Protein AF-A0A1W9V6K8-F1 (afdb_monomer)

Radius of gyration: 20.55 Å; Cα contacts (8 Å, |Δi|>4): 196; chains: 1; bounding box: 42×33×69 Å

pLDDT: mean 86.0, std 12.76, range [44.5, 96.12]

Sequence (181 aa):
MQTEIILQDLPFLIQQETEKLSAELGKTLNFREFEDAVMKLMYQIEAKIIETELENLLTSPNFLKRLKVLGGKLGMRFQEYRPLHIRLRNGLKIAISSPYFLKSKAKRGRKKKGPNRRGKHLGLALLGILGKVSPAFLSKTVQLSLLCPSFAVAKSVLSEQGIEIDVKTLRRLCKVAGVEG

Structure (mmCIF, N/CA/C/O backbone):
data_AF-A0A1W9V6K8-F1
#
_entry.id   AF-A0A1W9V6K8-F1
#
loop_
_atom_site.group_PDB
_atom_site.id
_atom_site.type_symbol
_atom_site.label_atom_id
_atom_site.label_alt_id
_atom_site.label_comp_id
_atom_site.label_asym_id
_atom_site.label_entity_id
_atom_site.label_seq_id
_atom_site.pdbx_PDB_ins_code
_atom_site.Cartn_x
_atom_site.Cartn_y
_atom_site.Cartn_z
_atom_site.occupan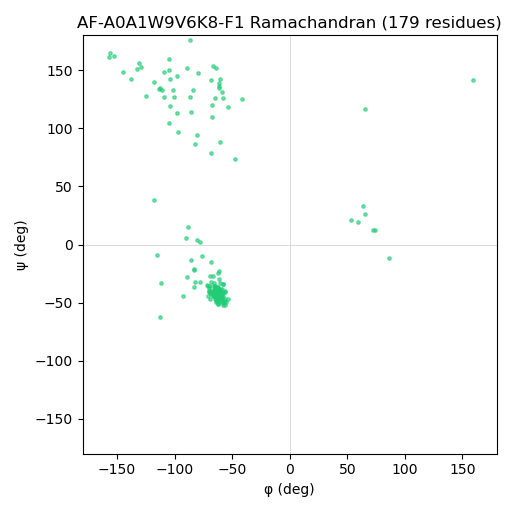cy
_atom_site.B_iso_or_equiv
_atom_site.auth_seq_id
_atom_site.auth_comp_id
_atom_site.auth_asym_id
_atom_site.auth_atom_id
_atom_site.pdbx_PDB_model_num
ATOM 1 N N . MET A 1 1 ? 20.191 10.764 5.181 1.00 48.91 1 MET A N 1
ATOM 2 C CA . MET A 1 1 ? 19.851 12.199 5.074 1.00 48.91 1 MET A CA 1
ATOM 3 C C . MET A 1 1 ? 18.349 12.480 5.156 1.00 48.91 1 MET A C 1
ATOM 5 O O . MET A 1 1 ? 17.960 12.982 6.192 1.00 48.91 1 MET A O 1
ATOM 9 N N . GLN A 1 2 ? 17.472 12.149 4.191 1.00 54.22 2 GLN A N 1
ATOM 10 C CA . GLN A 1 2 ? 16.019 12.415 4.373 1.00 54.22 2 GLN A CA 1
ATOM 11 C C . GLN A 1 2 ? 15.336 11.485 5.389 1.00 54.22 2 GLN A C 1
ATOM 13 O O . GLN A 1 2 ? 14.473 11.936 6.139 1.00 54.22 2 GLN A O 1
ATOM 18 N N . THR A 1 3 ? 15.742 10.214 5.472 1.00 56.47 3 THR A N 1
ATOM 19 C CA . THR A 1 3 ? 15.131 9.290 6.435 1.00 56.47 3 THR A CA 1
ATOM 20 C C . THR A 1 3 ? 15.500 9.589 7.882 1.00 56.47 3 THR A C 1
ATOM 22 O O . THR A 1 3 ? 14.664 9.445 8.763 1.00 56.47 3 THR A O 1
ATOM 25 N N . GLU A 1 4 ? 16.731 10.038 8.131 1.00 56.31 4 GLU A N 1
ATOM 26 C CA . GLU A 1 4 ? 17.197 10.395 9.479 1.00 56.31 4 GLU A CA 1
ATOM 27 C C . GLU A 1 4 ? 16.425 11.590 10.042 1.00 56.31 4 GLU A C 1
ATOM 29 O O . GLU A 1 4 ? 16.072 11.572 11.214 1.00 56.31 4 GLU A O 1
ATOM 34 N N . ILE A 1 5 ? 16.086 12.573 9.200 1.00 57.94 5 ILE A N 1
ATOM 35 C CA . ILE A 1 5 ? 15.286 13.739 9.603 1.00 57.94 5 ILE A CA 1
ATOM 36 C C . ILE A 1 5 ? 13.874 13.294 10.014 1.00 57.94 5 ILE A C 1
ATOM 38 O O . ILE A 1 5 ? 13.396 13.636 11.089 1.00 57.94 5 ILE A O 1
ATOM 42 N N . ILE A 1 6 ? 13.229 12.438 9.214 1.00 61.34 6 ILE A N 1
ATOM 43 C CA . ILE A 1 6 ? 11.879 11.941 9.526 1.00 61.34 6 ILE A CA 1
ATOM 44 C C . ILE A 1 6 ? 11.878 11.068 10.789 1.00 61.34 6 ILE A C 1
ATOM 46 O O . ILE A 1 6 ? 10.945 11.148 11.585 1.00 61.34 6 ILE A O 1
ATOM 50 N N . LEU A 1 7 ? 12.912 10.248 10.990 1.00 61.88 7 LEU A N 1
ATOM 51 C CA . LEU A 1 7 ? 13.036 9.394 12.173 1.00 61.88 7 LEU A CA 1
ATOM 52 C C . LEU A 1 7 ? 13.298 10.191 13.460 1.00 61.88 7 LEU A C 1
ATOM 54 O O . LEU A 1 7 ? 12.910 9.722 14.526 1.00 61.88 7 LEU A O 1
ATOM 58 N N . GLN A 1 8 ? 13.906 11.377 13.376 1.00 67.94 8 GLN A N 1
ATOM 59 C CA . GLN A 1 8 ? 14.120 12.261 14.528 1.00 67.94 8 GLN A CA 1
ATOM 60 C C . GLN A 1 8 ? 12.854 13.027 14.936 1.00 67.94 8 GLN A C 1
ATOM 62 O O . GLN A 1 8 ? 12.635 13.234 16.127 1.00 67.94 8 GLN A O 1
ATOM 67 N N . ASP A 1 9 ? 11.987 13.369 13.981 1.00 74.38 9 ASP A N 1
ATOM 68 C CA . ASP A 1 9 ? 10.736 14.093 14.258 1.00 74.38 9 ASP A CA 1
ATOM 69 C C . ASP A 1 9 ? 9.586 13.172 14.706 1.00 74.38 9 ASP A C 1
ATOM 71 O O . ASP A 1 9 ? 8.623 13.611 15.340 1.00 74.38 9 ASP A O 1
ATOM 75 N N . LEU A 1 10 ? 9.659 11.877 14.377 1.00 78.25 10 LEU A N 1
ATOM 76 C CA . LEU A 1 10 ? 8.615 10.899 14.696 1.00 78.25 10 LEU A CA 1
ATOM 77 C C . LEU A 1 10 ? 8.340 10.743 16.204 1.00 78.25 10 LEU A C 1
ATOM 79 O O . LEU A 1 10 ? 7.166 10.760 16.568 1.00 78.25 10 LEU A O 1
ATOM 83 N N . PRO A 1 11 ? 9.346 10.620 17.091 1.00 81.06 11 PRO A N 1
ATOM 84 C CA . PRO A 1 11 ? 9.120 10.514 18.532 1.00 81.06 11 PRO A CA 1
ATOM 85 C C . PRO A 1 11 ? 8.353 11.706 19.107 1.00 81.06 11 PRO A C 1
ATOM 87 O O . PRO A 1 11 ? 7.430 11.510 19.894 1.00 81.06 11 PRO A O 1
ATOM 90 N N . PHE A 1 12 ? 8.683 12.926 18.670 1.00 81.50 12 PHE A N 1
ATOM 91 C CA . PHE A 1 12 ? 8.007 14.142 19.121 1.00 81.50 12 PHE A CA 1
ATOM 92 C C . PHE A 1 12 ? 6.539 14.167 18.678 1.00 81.50 12 PHE A C 1
ATOM 94 O O . PHE A 1 12 ? 5.647 14.431 19.484 1.00 81.50 12 PHE A O 1
ATOM 101 N N . LEU A 1 13 ? 6.275 13.818 17.415 1.00 80.50 13 LEU A N 1
ATOM 102 C CA . LEU A 1 13 ? 4.913 13.721 16.884 1.00 80.50 13 LEU A CA 1
ATOM 103 C C . LEU A 1 13 ? 4.090 12.641 17.596 1.00 80.50 13 LEU A C 1
ATOM 105 O O . LEU A 1 13 ? 2.931 12.878 17.928 1.00 80.50 13 LEU A O 1
ATOM 109 N N . ILE A 1 14 ? 4.683 11.471 17.856 1.00 84.88 14 ILE A N 1
ATOM 110 C CA . ILE A 1 14 ? 4.023 10.385 18.591 1.00 84.88 14 ILE A CA 1
ATOM 111 C C . ILE A 1 14 ? 3.665 10.857 19.994 1.00 84.88 14 ILE A C 1
ATOM 113 O O . ILE A 1 14 ? 2.519 10.705 20.402 1.00 84.88 14 ILE A O 1
ATOM 117 N N . GLN A 1 15 ? 4.617 11.458 20.709 1.00 86.00 15 GLN A N 1
ATOM 118 C CA . GLN A 1 15 ? 4.390 11.938 22.064 1.00 86.00 15 GLN A CA 1
ATOM 119 C C . GLN A 1 15 ? 3.237 12.949 22.102 1.00 86.00 15 GLN A C 1
ATOM 121 O O . GLN A 1 15 ? 2.271 12.751 22.838 1.00 86.00 15 GLN A O 1
ATOM 126 N N . GLN A 1 16 ? 3.275 13.962 21.234 1.00 87.31 16 GLN A N 1
ATOM 127 C CA . GLN A 1 16 ? 2.236 14.986 21.167 1.00 87.31 16 GLN A CA 1
ATOM 128 C C . GLN A 1 16 ? 0.847 14.402 20.855 1.00 87.31 16 GLN A C 1
ATOM 130 O O . GLN A 1 16 ? -0.144 14.798 21.467 1.00 87.31 16 GLN A O 1
ATOM 135 N N . GLU A 1 17 ? 0.748 13.467 19.907 1.00 86.75 17 GLU A N 1
ATOM 136 C CA . GLU A 1 17 ? -0.530 12.829 19.574 1.00 86.75 17 GLU A CA 1
ATOM 137 C C . GLU A 1 17 ? -1.019 11.903 20.697 1.00 86.75 17 GLU A C 1
ATOM 139 O O . GLU A 1 17 ? -2.204 11.907 21.022 1.00 86.75 17 GLU A O 1
ATOM 144 N N . THR A 1 18 ? -0.127 11.173 21.373 1.00 87.19 18 THR A N 1
ATOM 145 C CA . THR A 1 18 ? -0.518 10.333 22.519 1.00 87.19 18 THR A CA 1
ATOM 146 C C . THR A 1 18 ? -1.036 11.150 23.702 1.00 87.19 18 THR A C 1
ATOM 148 O O . THR A 1 18 ? -2.002 10.740 24.345 1.00 87.19 18 THR A O 1
ATOM 151 N N . GLU A 1 19 ? -0.463 12.328 23.965 1.00 89.50 19 GLU A N 1
ATOM 152 C CA . GLU A 1 19 ? -0.937 13.242 25.010 1.00 89.50 19 GLU A CA 1
ATOM 153 C C . GLU A 1 19 ? -2.351 13.759 24.704 1.00 89.50 19 GLU A C 1
ATOM 155 O O . GLU A 1 19 ? -3.209 13.777 25.591 1.00 89.50 19 GLU A O 1
ATOM 160 N N . LYS A 1 20 ? -2.637 14.098 23.437 1.00 89.44 20 LYS A N 1
ATOM 161 C CA . LYS A 1 20 ? -3.989 14.485 22.999 1.00 89.44 20 LYS A CA 1
ATOM 162 C C . LYS A 1 20 ? -4.989 13.347 23.178 1.00 89.44 20 LYS A C 1
ATOM 164 O O . LYS A 1 20 ? -6.044 13.560 23.770 1.00 89.44 20 LYS A O 1
ATOM 169 N N . LEU A 1 21 ? -4.641 12.141 22.726 1.00 89.19 21 LEU A N 1
ATOM 170 C CA . LEU A 1 21 ? -5.510 10.968 22.846 1.00 89.19 21 LEU A CA 1
ATOM 171 C C . LEU A 1 21 ? -5.780 10.601 24.310 1.00 89.19 21 LEU A C 1
ATOM 173 O O . LEU A 1 21 ? -6.904 10.251 24.658 1.00 89.19 21 LEU A O 1
ATOM 177 N N . SER A 1 22 ? -4.780 10.738 25.184 1.00 88.44 22 SER A N 1
ATOM 178 C CA . SER A 1 22 ? -4.942 10.554 26.631 1.00 88.44 22 SER A CA 1
ATOM 179 C C . SER A 1 22 ? -5.916 11.579 27.230 1.00 88.44 22 SER A C 1
ATOM 181 O O . SER A 1 22 ? -6.824 11.223 27.985 1.00 88.44 22 SER A O 1
ATOM 183 N N . ALA A 1 23 ? -5.796 12.851 26.837 1.00 88.19 23 ALA A N 1
ATOM 184 C CA . ALA A 1 23 ? -6.707 13.905 27.278 1.00 88.19 23 ALA A CA 1
ATOM 185 C C . ALA A 1 23 ? -8.147 13.708 26.763 1.00 88.19 23 ALA A C 1
ATOM 187 O O . ALA A 1 23 ? -9.104 14.024 27.472 1.00 88.19 23 ALA A O 1
ATOM 188 N N . GLU A 1 24 ? -8.323 13.189 25.545 1.00 88.06 24 GLU A N 1
ATOM 189 C CA . GLU A 1 24 ? -9.633 12.842 24.981 1.00 88.06 24 GLU A CA 1
ATOM 190 C C . GLU A 1 24 ? -10.255 11.619 25.663 1.00 88.06 24 GLU A C 1
ATOM 192 O O . GLU A 1 24 ? -11.452 11.633 25.966 1.00 88.06 24 GLU A O 1
ATOM 197 N N . LEU A 1 25 ? -9.452 10.601 25.983 1.00 88.88 25 LEU A N 1
ATOM 198 C CA . LEU A 1 25 ? -9.893 9.431 26.743 1.00 88.88 25 LEU A CA 1
ATOM 199 C C . LEU A 1 25 ? -10.384 9.833 28.139 1.00 88.88 25 LEU A C 1
ATOM 201 O O . LEU A 1 25 ? -11.439 9.376 28.571 1.00 88.88 25 LEU A O 1
ATOM 205 N N . GLY A 1 26 ? -9.673 10.744 28.811 1.00 86.75 26 GLY A N 1
ATOM 206 C CA . GLY A 1 26 ? -10.089 11.281 30.110 1.00 86.75 26 GLY A CA 1
ATOM 207 C C . GLY A 1 26 ? -11.432 12.025 30.081 1.00 86.75 26 GLY A C 1
ATOM 208 O O . GLY A 1 26 ? -12.091 12.121 31.113 1.00 86.75 26 GLY A O 1
ATOM 209 N N . LYS A 1 27 ? -11.862 12.529 28.915 1.00 89.38 27 LYS A N 1
ATOM 210 C CA . LYS A 1 27 ? -13.146 13.233 28.738 1.00 89.38 27 LYS A CA 1
ATOM 211 C C . LYS A 1 27 ? -14.281 12.313 28.300 1.00 89.38 27 LYS A C 1
ATOM 213 O O . LYS A 1 27 ? -15.398 12.453 28.783 1.00 89.38 27 LYS A O 1
ATOM 218 N N . THR A 1 28 ? -14.014 11.429 27.344 1.00 88.94 28 THR A N 1
ATOM 219 C CA . THR A 1 28 ? -15.038 10.586 26.704 1.00 88.94 28 THR A CA 1
ATOM 220 C C . THR A 1 28 ? -15.256 9.263 27.431 1.00 88.94 28 THR A C 1
ATOM 222 O O . THR A 1 28 ? -16.348 8.709 27.353 1.00 88.94 28 THR A O 1
ATOM 225 N N . LEU A 1 29 ? -14.225 8.750 28.120 1.00 86.12 29 LEU A N 1
ATOM 226 C CA . LEU A 1 29 ? -14.170 7.406 28.711 1.00 86.12 29 LEU A CA 1
ATOM 227 C C . LEU A 1 29 ? -14.481 6.276 27.709 1.00 86.12 29 LEU A C 1
ATOM 229 O O . LEU A 1 29 ? -14.825 5.162 28.105 1.00 86.12 29 LEU A O 1
ATOM 233 N N . ASN A 1 30 ? -14.336 6.537 26.405 1.00 90.50 30 ASN A N 1
ATOM 234 C CA . ASN A 1 30 ? -14.577 5.555 25.357 1.00 90.50 30 ASN A CA 1
ATOM 235 C C . ASN A 1 30 ? -13.263 4.897 24.924 1.00 90.50 30 ASN A C 1
ATOM 237 O O . ASN A 1 30 ? -12.516 5.415 24.094 1.00 90.50 30 ASN A O 1
ATOM 241 N N . PHE A 1 31 ? -12.986 3.720 25.484 1.00 89.31 31 PHE A N 1
ATOM 242 C CA . PHE A 1 31 ? -11.740 3.006 25.209 1.00 89.31 31 PHE A CA 1
ATOM 243 C C . PHE A 1 31 ? -11.619 2.534 23.754 1.00 89.31 31 PHE A C 1
ATOM 245 O O . PHE A 1 31 ? -10.529 2.554 23.192 1.00 89.31 31 PHE A O 1
ATOM 252 N N . ARG A 1 32 ? -12.735 2.174 23.110 1.00 88.19 32 ARG A N 1
ATOM 253 C CA . ARG A 1 32 ? -12.723 1.711 21.716 1.00 88.19 32 ARG A CA 1
ATOM 254 C C . ARG A 1 32 ? -12.275 2.812 20.759 1.00 88.19 32 ARG A C 1
ATOM 256 O O . ARG A 1 32 ? -11.468 2.568 19.871 1.00 88.19 32 ARG A O 1
ATOM 263 N N . GLU A 1 33 ? -12.786 4.025 20.950 1.00 86.94 33 GLU A N 1
ATOM 264 C CA . GLU A 1 33 ? -12.383 5.180 20.141 1.00 86.94 33 GLU A CA 1
ATOM 265 C C . GLU A 1 33 ? -10.901 5.510 20.330 1.00 86.94 33 GLU A C 1
ATOM 267 O O . GLU A 1 33 ? -10.215 5.830 19.359 1.00 86.94 33 GLU A O 1
ATOM 272 N N . PHE A 1 34 ? -10.394 5.362 21.556 1.00 88.50 34 PHE A N 1
ATOM 273 C CA . PHE A 1 34 ? -8.973 5.502 21.848 1.00 88.50 34 PHE A CA 1
ATOM 274 C C . PHE A 1 34 ? -8.126 4.443 21.120 1.00 88.50 34 PHE A C 1
ATOM 276 O O . PHE A 1 34 ? -7.160 4.804 20.446 1.00 88.50 34 PHE A O 1
ATOM 283 N N . GLU A 1 35 ? -8.498 3.159 21.178 1.00 89.38 35 GLU A N 1
ATOM 284 C CA . GLU A 1 35 ? -7.797 2.087 20.452 1.00 89.38 35 GLU A CA 1
ATOM 285 C C . GLU A 1 35 ? -7.791 2.327 18.935 1.00 89.38 35 GLU A C 1
ATOM 287 O O . GLU A 1 35 ? -6.740 2.235 18.291 1.00 89.38 35 GLU A O 1
ATOM 292 N N . ASP A 1 36 ? -8.940 2.700 18.365 1.00 87.12 36 ASP A N 1
ATOM 293 C CA . ASP A 1 36 ? -9.070 3.015 16.940 1.00 87.12 36 ASP A CA 1
ATOM 294 C C . ASP A 1 36 ? -8.194 4.217 16.545 1.00 87.12 36 ASP A C 1
ATOM 296 O O . ASP A 1 36 ? -7.606 4.241 15.457 1.00 87.12 36 ASP A O 1
ATOM 300 N N . ALA A 1 37 ? -8.082 5.225 17.413 1.00 88.44 37 ALA A N 1
ATOM 301 C CA . ALA A 1 37 ? -7.255 6.402 17.174 1.00 88.44 37 ALA A CA 1
ATOM 302 C C . ALA A 1 37 ? -5.752 6.088 17.241 1.00 88.44 37 ALA A C 1
ATOM 304 O O . ALA A 1 37 ? -5.003 6.481 16.341 1.00 88.44 37 ALA A O 1
ATOM 305 N N . VAL A 1 38 ? -5.313 5.308 18.235 1.00 89.25 38 VAL A N 1
ATOM 306 C CA . VAL A 1 38 ? -3.923 4.831 18.333 1.00 89.25 38 VAL A CA 1
ATOM 307 C C . VAL A 1 38 ? -3.561 3.985 17.111 1.00 89.25 38 VAL A C 1
ATOM 309 O O . VAL A 1 38 ? -2.497 4.165 16.515 1.00 89.25 38 VAL A O 1
ATOM 312 N N . MET A 1 39 ? -4.460 3.102 16.671 1.00 87.75 39 MET A N 1
ATOM 313 C CA . MET A 1 39 ? -4.243 2.285 15.478 1.00 87.75 39 MET A CA 1
ATOM 314 C C . MET A 1 39 ? -4.072 3.144 14.217 1.00 87.75 39 MET A C 1
ATOM 316 O O . MET A 1 39 ? -3.152 2.908 13.428 1.00 87.75 39 MET A O 1
ATOM 320 N N . LYS A 1 40 ? -4.903 4.182 14.043 1.00 88.56 40 LYS A N 1
ATOM 321 C CA . LYS A 1 40 ? -4.778 5.139 12.929 1.00 88.56 40 LYS A CA 1
ATOM 322 C C . LYS A 1 40 ? -3.441 5.878 12.953 1.00 88.56 40 LYS A C 1
ATOM 324 O O . LYS A 1 40 ? -2.826 6.017 11.894 1.00 88.56 40 LYS A O 1
ATOM 329 N N . LEU A 1 41 ? -2.974 6.307 14.128 1.00 89.88 41 LEU A N 1
ATOM 330 C CA . LEU A 1 41 ? -1.665 6.946 14.288 1.00 89.88 41 LEU A CA 1
ATOM 331 C C . LEU A 1 41 ? -0.539 6.005 13.833 1.00 89.88 41 LEU A C 1
ATOM 333 O O . LEU A 1 41 ? 0.293 6.377 13.003 1.00 89.88 41 LEU A O 1
ATOM 337 N N . MET A 1 42 ? -0.563 4.750 14.286 1.00 88.88 42 MET A N 1
ATOM 338 C CA . MET A 1 42 ? 0.426 3.744 13.885 1.00 88.88 42 MET A CA 1
ATOM 339 C C . MET A 1 42 ? 0.414 3.475 12.376 1.00 88.88 42 MET A C 1
ATOM 341 O O . MET A 1 42 ? 1.475 3.340 11.765 1.00 88.88 42 MET A O 1
ATOM 345 N N . TYR A 1 43 ? -0.762 3.452 11.746 1.00 90.56 43 TYR A N 1
AT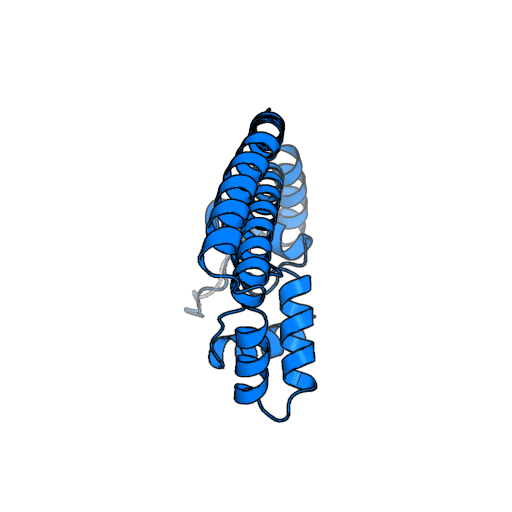OM 346 C CA . TYR A 1 43 ? -0.878 3.286 10.295 1.00 90.56 43 TYR A CA 1
ATOM 347 C C . TYR A 1 43 ? -0.263 4.447 9.512 1.00 90.56 43 TYR A C 1
ATOM 349 O O . TYR A 1 43 ? 0.370 4.218 8.479 1.00 90.56 43 TYR A O 1
ATOM 357 N N . GLN A 1 44 ? -0.411 5.683 9.995 1.00 88.81 44 GLN A N 1
ATOM 358 C CA . GLN A 1 44 ? 0.211 6.852 9.369 1.00 88.81 44 GLN A CA 1
ATOM 359 C C . GLN A 1 44 ? 1.738 6.798 9.464 1.00 88.81 44 GLN A C 1
ATOM 361 O O . GLN A 1 44 ? 2.425 7.079 8.480 1.00 88.81 44 GLN A O 1
ATOM 366 N N . ILE A 1 45 ? 2.267 6.384 10.616 1.00 88.75 45 ILE A N 1
ATOM 367 C CA . ILE A 1 45 ? 3.710 6.226 10.831 1.00 88.75 45 ILE A CA 1
ATOM 368 C C . ILE A 1 45 ? 4.266 5.137 9.911 1.00 88.75 45 ILE A C 1
ATOM 370 O O . ILE A 1 45 ? 5.226 5.383 9.180 1.00 88.75 45 ILE A O 1
ATOM 374 N N . GLU A 1 46 ? 3.624 3.965 9.879 1.00 90.12 46 GLU A N 1
ATOM 375 C CA . GLU A 1 46 ? 3.972 2.875 8.960 1.00 90.12 46 GLU A CA 1
ATOM 376 C C . GLU A 1 46 ? 3.987 3.371 7.506 1.00 90.12 46 GLU A C 1
ATOM 378 O O . GLU A 1 46 ? 4.946 3.125 6.772 1.00 90.12 46 GLU A O 1
ATOM 383 N N . ALA A 1 47 ? 2.949 4.106 7.092 1.00 91.25 47 ALA A N 1
ATOM 384 C CA . ALA A 1 47 ? 2.845 4.621 5.735 1.00 91.25 47 ALA A CA 1
ATOM 385 C C . ALA A 1 47 ? 3.981 5.585 5.384 1.00 91.25 47 ALA A C 1
ATOM 387 O O . ALA A 1 47 ? 4.587 5.431 4.325 1.00 91.25 47 ALA A O 1
ATOM 388 N N . LYS A 1 48 ? 4.314 6.519 6.281 1.00 89.69 48 LYS A N 1
ATOM 389 C CA . LYS A 1 48 ? 5.381 7.506 6.070 1.00 89.69 48 LYS A CA 1
ATOM 390 C C . LYS A 1 48 ? 6.765 6.857 5.996 1.00 89.69 48 LYS A C 1
ATOM 392 O O . LYS A 1 48 ? 7.570 7.225 5.139 1.00 89.69 48 LYS A O 1
ATOM 397 N N . ILE A 1 49 ? 7.034 5.871 6.856 1.00 90.31 49 ILE A N 1
ATOM 398 C CA . ILE A 1 49 ? 8.292 5.111 6.837 1.00 90.31 49 ILE A CA 1
ATOM 399 C C . ILE A 1 49 ? 8.429 4.364 5.507 1.00 90.31 49 ILE A C 1
ATOM 401 O O . ILE A 1 49 ? 9.446 4.498 4.826 1.00 90.31 49 ILE A O 1
ATOM 405 N N . ILE A 1 50 ? 7.395 3.616 5.106 1.00 92.50 50 ILE A N 1
ATOM 406 C CA . ILE A 1 50 ? 7.429 2.834 3.864 1.00 92.50 50 ILE A CA 1
ATOM 407 C C . ILE A 1 50 ? 7.527 3.746 2.641 1.00 92.50 50 ILE A C 1
ATOM 409 O O . ILE A 1 50 ? 8.284 3.433 1.728 1.00 92.50 50 ILE A O 1
ATOM 413 N N . GLU A 1 51 ? 6.786 4.854 2.602 1.00 92.25 51 GLU A N 1
ATOM 414 C CA . GLU A 1 51 ? 6.851 5.830 1.511 1.00 92.25 51 GLU A CA 1
ATOM 415 C C . GLU A 1 51 ? 8.269 6.370 1.338 1.00 92.25 51 GLU A C 1
ATOM 417 O O . GLU A 1 51 ? 8.814 6.301 0.239 1.00 92.25 51 GLU A O 1
ATOM 422 N N . THR A 1 52 ? 8.893 6.812 2.430 1.00 89.75 52 THR A N 1
ATOM 423 C CA . THR A 1 52 ? 10.245 7.382 2.410 1.00 89.75 52 THR A CA 1
ATOM 424 C C . THR A 1 52 ? 11.277 6.361 1.929 1.00 89.75 52 THR A C 1
ATOM 426 O O . THR A 1 52 ? 12.048 6.633 1.010 1.00 89.75 52 THR A O 1
ATOM 429 N N . GLU A 1 53 ? 11.289 5.166 2.520 1.00 91.06 53 GLU A N 1
ATOM 430 C CA . GLU A 1 53 ? 12.254 4.120 2.167 1.00 91.06 53 GLU A CA 1
ATOM 431 C C . GLU A 1 53 ? 12.053 3.601 0.741 1.00 91.06 53 GLU A 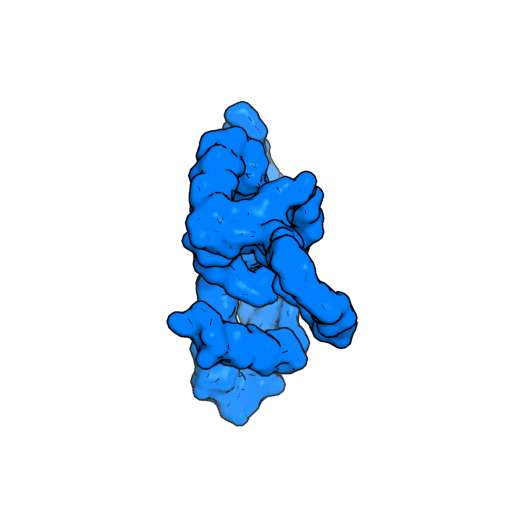C 1
ATOM 433 O O . GLU A 1 53 ? 13.016 3.395 -0.004 1.00 91.06 53 GLU A O 1
ATOM 438 N N . LEU A 1 54 ? 10.798 3.434 0.320 1.00 92.00 54 LEU A N 1
ATOM 439 C CA . LEU A 1 54 ? 10.490 2.982 -1.029 1.00 92.00 54 LEU A CA 1
ATOM 440 C C . LEU A 1 54 ? 10.856 4.042 -2.073 1.00 92.00 54 LEU A C 1
ATOM 442 O O . LEU A 1 54 ? 11.442 3.693 -3.097 1.00 92.00 54 LEU A O 1
ATOM 446 N N . GLU A 1 55 ? 10.565 5.318 -1.821 1.00 92.44 55 GLU A N 1
ATOM 447 C CA . GLU A 1 55 ? 10.934 6.420 -2.714 1.00 92.44 55 GLU A CA 1
ATOM 448 C C . GLU A 1 55 ? 12.459 6.550 -2.839 1.00 92.44 55 GLU A C 1
ATOM 450 O O . GLU A 1 55 ? 12.989 6.645 -3.953 1.00 92.44 55 GLU A O 1
ATOM 455 N N . ASN A 1 56 ? 13.182 6.451 -1.717 1.00 91.19 56 ASN A N 1
ATOM 456 C CA . ASN A 1 56 ? 14.646 6.462 -1.680 1.00 91.19 56 ASN A CA 1
ATOM 457 C C . ASN A 1 56 ? 15.244 5.305 -2.491 1.00 91.19 56 ASN A C 1
ATOM 459 O O . ASN A 1 56 ? 16.164 5.502 -3.292 1.00 91.19 56 ASN A O 1
ATOM 463 N N . LEU A 1 57 ? 14.706 4.094 -2.323 1.00 92.88 57 LEU A N 1
ATOM 464 C CA . LEU A 1 57 ? 15.139 2.920 -3.074 1.00 92.88 57 LEU A CA 1
ATOM 465 C C . LEU A 1 57 ? 14.876 3.090 -4.577 1.00 92.88 57 LEU A C 1
ATOM 467 O O . LEU A 1 57 ? 15.770 2.845 -5.389 1.00 92.88 57 LEU A O 1
ATOM 471 N N . LEU A 1 58 ? 13.667 3.512 -4.960 1.00 90.81 58 LEU A N 1
ATOM 472 C CA . LEU A 1 58 ? 13.263 3.638 -6.364 1.00 90.81 58 LEU A CA 1
ATOM 473 C C . LEU A 1 58 ? 14.010 4.754 -7.100 1.00 90.81 58 LEU A C 1
ATOM 475 O O . LEU A 1 58 ? 14.292 4.598 -8.292 1.00 90.81 58 LEU A O 1
ATOM 479 N N . THR A 1 59 ? 14.365 5.827 -6.395 1.00 91.06 59 THR A N 1
ATOM 480 C CA . THR A 1 59 ? 15.115 6.974 -6.932 1.00 91.06 59 THR A CA 1
ATOM 481 C C . THR A 1 59 ? 16.631 6.750 -6.896 1.00 91.06 59 THR A C 1
ATOM 483 O O . THR A 1 59 ? 17.388 7.448 -7.575 1.00 91.06 59 THR A O 1
ATOM 486 N N . SER A 1 60 ? 17.105 5.733 -6.167 1.00 92.56 60 SER A N 1
ATOM 487 C CA . SER A 1 60 ? 18.529 5.428 -6.052 1.00 92.56 60 SER A CA 1
ATOM 488 C C . SER A 1 60 ? 19.177 5.155 -7.423 1.00 92.56 60 SER A C 1
ATOM 490 O O . SER A 1 60 ? 18.763 4.236 -8.146 1.00 92.56 60 SER A O 1
ATOM 492 N N . PRO A 1 61 ? 20.272 5.858 -7.779 1.00 91.75 61 PRO A N 1
ATOM 493 C CA . PRO A 1 61 ? 20.992 5.623 -9.031 1.00 91.75 61 PRO A CA 1
ATOM 494 C C . PRO A 1 61 ? 21.495 4.182 -9.178 1.00 91.75 61 PRO A C 1
ATOM 496 O O . PRO A 1 61 ? 21.516 3.629 -10.282 1.00 91.75 61 PRO A O 1
ATOM 499 N N . ASN A 1 62 ? 21.880 3.550 -8.066 1.00 92.94 62 ASN A N 1
ATOM 500 C CA . ASN A 1 62 ? 22.350 2.166 -8.047 1.00 92.94 62 ASN A CA 1
ATOM 501 C C . ASN A 1 62 ? 21.216 1.187 -8.358 1.00 92.94 62 ASN A C 1
ATOM 503 O O . ASN A 1 62 ? 21.406 0.23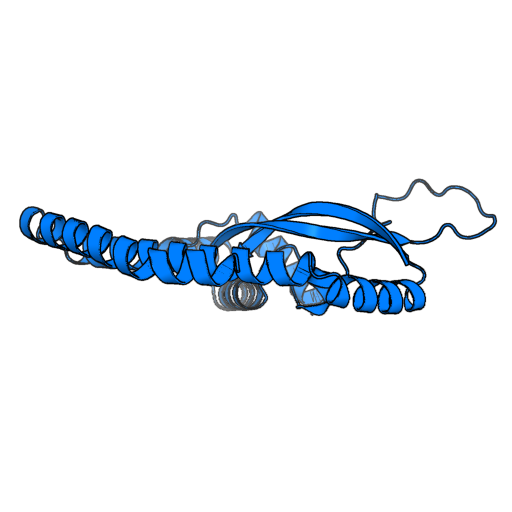5 -9.122 1.00 92.94 62 ASN A O 1
ATOM 507 N N . PHE A 1 63 ? 20.022 1.453 -7.830 1.00 92.12 63 PHE A N 1
ATOM 508 C CA . PHE A 1 63 ? 18.837 0.665 -8.134 1.00 92.12 63 PHE A CA 1
ATOM 509 C C . PHE A 1 63 ? 18.426 0.827 -9.602 1.00 92.12 63 PHE A C 1
ATOM 511 O O . PHE A 1 63 ? 18.226 -0.170 -10.300 1.00 92.12 63 PHE A O 1
ATOM 518 N N . LEU A 1 64 ? 18.432 2.056 -10.134 1.00 92.69 64 LEU A N 1
ATOM 519 C CA . LEU A 1 64 ? 18.146 2.306 -11.549 1.00 92.69 64 LEU A CA 1
ATOM 520 C C . LEU A 1 64 ? 19.129 1.583 -12.483 1.00 92.69 64 LEU A C 1
ATOM 522 O O . LEU A 1 64 ? 18.708 1.036 -13.505 1.00 92.69 64 LEU A O 1
ATOM 526 N N . LYS A 1 65 ? 20.427 1.538 -12.151 1.00 93.06 65 LYS A N 1
ATOM 527 C CA . LYS A 1 65 ? 21.426 0.770 -12.920 1.00 93.06 65 LYS A CA 1
ATOM 528 C C . LYS A 1 65 ? 21.059 -0.716 -12.979 1.00 93.06 65 LYS A C 1
ATOM 530 O O . LYS A 1 65 ? 21.027 -1.285 -14.071 1.00 93.06 65 LYS A O 1
ATOM 535 N N . ARG A 1 66 ? 20.701 -1.327 -11.842 1.00 92.88 66 ARG A N 1
ATOM 536 C CA . ARG A 1 66 ? 20.232 -2.726 -11.788 1.00 92.88 66 ARG A CA 1
ATOM 537 C C . ARG A 1 66 ? 18.972 -2.929 -12.635 1.00 92.88 66 ARG A C 1
ATOM 539 O O . ARG A 1 66 ? 18.904 -3.879 -13.416 1.00 92.88 66 ARG A O 1
ATOM 546 N N . LEU A 1 67 ? 18.016 -2.001 -12.563 1.00 92.19 67 LEU A N 1
ATOM 547 C CA . LEU A 1 67 ? 16.804 -2.053 -13.382 1.00 92.19 67 LEU A CA 1
ATOM 548 C C . LEU A 1 67 ? 17.080 -1.899 -14.879 1.00 92.19 67 LEU A C 1
ATOM 550 O O . LEU A 1 67 ? 16.414 -2.553 -15.674 1.00 92.19 67 LEU A O 1
ATOM 554 N N . LYS A 1 68 ? 18.059 -1.085 -15.289 1.00 91.88 68 LYS A N 1
ATOM 555 C CA . LYS A 1 68 ? 18.459 -0.964 -16.701 1.00 91.88 68 LYS A CA 1
ATOM 556 C C . LYS A 1 68 ? 19.042 -2.270 -17.241 1.00 91.88 68 LYS A C 1
ATOM 558 O O . LYS A 1 68 ? 18.711 -2.639 -18.364 1.00 91.88 68 LYS A O 1
ATOM 563 N N . VAL A 1 69 ? 19.836 -2.995 -16.449 1.00 92.81 69 VAL A N 1
ATOM 564 C CA . VAL A 1 69 ? 20.363 -4.319 -16.831 1.00 92.81 69 VAL A CA 1
ATOM 565 C C . VAL A 1 69 ? 19.224 -5.328 -17.008 1.00 92.81 69 VAL A C 1
ATOM 567 O O . VAL A 1 69 ? 19.150 -6.004 -18.035 1.00 92.81 69 VAL A O 1
ATOM 570 N N . LEU A 1 70 ? 18.295 -5.393 -16.049 1.00 90.25 70 LEU A N 1
ATOM 571 C CA . LEU A 1 70 ? 17.108 -6.252 -16.148 1.00 90.25 70 LEU A CA 1
ATOM 572 C C . LEU A 1 70 ? 16.207 -5.856 -17.325 1.00 90.25 70 LEU A C 1
ATOM 574 O O . LEU A 1 70 ? 15.751 -6.713 -18.079 1.00 90.25 70 LEU A O 1
ATOM 578 N N . GLY A 1 71 ? 15.995 -4.556 -17.522 1.00 88.19 71 GLY A N 1
ATOM 579 C CA . GLY A 1 71 ? 15.261 -4.006 -18.654 1.00 88.19 71 GLY A CA 1
ATOM 580 C C . GLY A 1 71 ? 15.889 -4.418 -19.982 1.00 88.19 71 GLY A C 1
ATOM 581 O O . GLY A 1 71 ? 15.172 -4.892 -20.857 1.00 88.19 71 GLY A O 1
ATOM 582 N N . GLY A 1 72 ? 17.218 -4.344 -20.099 1.00 88.75 72 GLY A N 1
ATOM 583 C CA . GLY A 1 72 ? 17.971 -4.808 -21.265 1.00 88.75 72 GLY A CA 1
ATOM 584 C C . GLY A 1 72 ? 17.710 -6.279 -21.594 1.00 88.75 72 GLY A C 1
ATOM 585 O O . GLY A 1 72 ? 17.373 -6.587 -22.736 1.00 88.75 72 GLY A O 1
ATOM 586 N N . LYS A 1 73 ? 17.752 -7.168 -20.589 1.00 89.00 73 LYS A N 1
ATOM 587 C CA . LYS A 1 73 ? 17.416 -8.598 -20.754 1.00 89.00 73 LYS A CA 1
ATOM 588 C C . LYS A 1 73 ? 15.978 -8.818 -21.235 1.00 89.00 73 LYS A C 1
ATOM 590 O O . LYS A 1 73 ? 15.713 -9.742 -21.993 1.00 89.00 73 LYS A O 1
ATOM 595 N N . LEU A 1 74 ? 15.054 -7.951 -20.826 1.00 84.81 74 LEU A N 1
ATOM 596 C CA . LEU A 1 74 ? 13.639 -8.004 -21.210 1.00 84.81 74 LEU A CA 1
ATOM 597 C C . LEU A 1 74 ? 13.313 -7.202 -22.486 1.00 84.81 74 LEU A C 1
ATOM 599 O O . LEU A 1 74 ? 12.138 -7.041 -22.832 1.00 84.81 74 LEU A O 1
ATOM 603 N N . GLY A 1 75 ? 14.324 -6.655 -23.172 1.00 86.38 75 GLY A N 1
ATOM 604 C CA . GLY A 1 75 ? 14.146 -5.822 -24.364 1.00 86.38 75 GLY A CA 1
ATOM 605 C C . GLY A 1 75 ? 13.418 -4.497 -24.095 1.00 86.38 75 GLY A C 1
ATOM 606 O O . GLY A 1 75 ? 12.762 -3.952 -24.989 1.00 86.38 75 GLY A O 1
ATOM 607 N N . MET A 1 76 ? 13.499 -3.977 -22.871 1.00 88.19 76 MET A N 1
ATOM 608 C CA . MET A 1 76 ? 12.876 -2.730 -22.429 1.00 88.19 76 MET A CA 1
ATOM 609 C C . MET A 1 76 ? 13.911 -1.628 -22.182 1.00 88.19 76 MET A C 1
ATOM 611 O O . MET A 1 76 ? 15.039 -1.882 -21.770 1.00 88.19 76 MET A O 1
ATOM 615 N N . ARG A 1 77 ? 13.512 -0.375 -22.409 1.00 87.88 77 ARG A N 1
ATOM 616 C CA . ARG A 1 77 ? 14.323 0.822 -22.168 1.00 87.88 77 ARG A CA 1
ATOM 617 C C . ARG A 1 77 ? 13.657 1.703 -21.125 1.00 87.88 77 ARG A C 1
ATOM 619 O O . ARG A 1 77 ? 12.439 1.864 -21.145 1.00 87.88 77 ARG A O 1
ATOM 626 N N . PHE A 1 78 ? 14.467 2.265 -20.235 1.00 90.69 78 PHE A N 1
ATOM 627 C CA . PHE A 1 78 ? 14.017 3.287 -19.295 1.00 90.69 78 PHE A CA 1
ATOM 628 C C . PHE A 1 78 ? 13.527 4.515 -20.068 1.00 90.69 78 PHE A C 1
ATOM 630 O O . PHE A 1 78 ? 14.189 4.932 -21.020 1.00 90.69 78 PHE A O 1
ATOM 637 N N . GLN A 1 79 ? 12.378 5.058 -19.670 1.00 88.81 79 GLN A N 1
ATOM 638 C CA . GLN A 1 79 ? 11.796 6.252 -20.275 1.00 88.81 79 GLN A CA 1
ATOM 639 C C . GLN A 1 79 ? 11.800 7.418 -19.288 1.00 88.81 79 GLN A C 1
ATOM 641 O O . GLN A 1 79 ? 12.426 8.437 -19.548 1.00 88.81 79 GLN A O 1
ATOM 646 N N . GLU A 1 80 ? 11.090 7.261 -18.175 1.00 90.50 80 GLU A N 1
ATOM 647 C CA . GLU A 1 80 ? 10.813 8.336 -17.226 1.00 90.50 80 GLU A CA 1
ATOM 648 C C . GLU A 1 80 ? 10.513 7.758 -15.842 1.00 90.50 80 GLU A C 1
ATOM 650 O O . GLU A 1 80 ? 10.220 6.566 -15.701 1.00 90.50 80 GLU A O 1
ATOM 655 N N . TYR A 1 81 ? 10.554 8.610 -14.825 1.00 92.56 81 TYR A N 1
ATOM 656 C CA . TYR A 1 81 ? 9.915 8.326 -13.548 1.00 92.56 81 TYR A CA 1
ATOM 657 C C . TYR A 1 81 ? 8.442 8.708 -13.643 1.00 92.56 81 TYR A C 1
ATOM 659 O O . TYR A 1 81 ? 8.112 9.777 -14.153 1.00 92.56 81 TYR A O 1
ATOM 667 N N . ARG A 1 82 ? 7.552 7.828 -13.183 1.00 91.81 82 ARG A N 1
ATOM 668 C CA . ARG A 1 82 ? 6.111 8.071 -13.230 1.00 91.81 82 ARG A CA 1
ATOM 669 C C . ARG A 1 82 ? 5.501 7.936 -11.836 1.00 91.81 82 ARG A C 1
ATOM 671 O O . ARG A 1 82 ? 5.677 6.874 -11.227 1.00 91.81 82 ARG A O 1
ATOM 678 N N . PRO A 1 83 ? 4.743 8.947 -11.371 1.00 93.00 83 PRO A N 1
ATOM 679 C CA . PRO A 1 83 ? 4.057 8.878 -10.094 1.00 93.00 83 PRO A CA 1
ATOM 680 C C . PRO A 1 83 ? 2.932 7.844 -10.146 1.00 93.00 83 PRO A C 1
ATOM 682 O O . PRO A 1 83 ? 2.229 7.688 -11.153 1.00 93.00 83 PRO A O 1
ATOM 685 N N . LEU A 1 84 ? 2.756 7.119 -9.051 1.00 93.69 84 LEU A N 1
ATOM 686 C CA . LEU A 1 84 ? 1.658 6.185 -8.861 1.00 93.69 84 LEU A CA 1
ATOM 687 C C . LEU A 1 84 ? 1.336 6.029 -7.379 1.00 93.69 84 LEU A C 1
ATOM 689 O O . LEU A 1 84 ? 2.157 6.316 -6.515 1.00 93.69 84 LEU A O 1
ATOM 693 N N . HIS A 1 85 ? 0.146 5.505 -7.103 1.00 95.06 85 HIS A N 1
ATOM 694 C CA . HIS A 1 85 ? -0.255 5.162 -5.746 1.00 95.06 85 HIS A CA 1
ATOM 695 C C . HIS A 1 85 ? -0.129 3.667 -5.492 1.00 95.06 85 HIS A C 1
ATOM 697 O O . HIS A 1 85 ? -0.609 2.872 -6.307 1.00 95.06 85 HIS A O 1
ATOM 703 N N . ILE A 1 86 ? 0.471 3.305 -4.358 1.00 94.88 86 ILE A N 1
ATOM 704 C CA . ILE A 1 86 ? 0.524 1.930 -3.849 1.00 94.88 86 ILE A CA 1
ATOM 705 C C . ILE A 1 86 ? -0.330 1.848 -2.598 1.00 94.88 86 ILE A C 1
ATOM 707 O O . ILE A 1 86 ? -0.206 2.686 -1.710 1.00 94.88 86 ILE A O 1
ATOM 711 N N . ARG A 1 87 ? -1.183 0.826 -2.516 1.00 95.12 87 ARG A N 1
ATOM 712 C CA . ARG A 1 87 ? -1.909 0.520 -1.281 1.00 95.12 87 ARG A CA 1
ATOM 713 C C . ARG A 1 87 ? -1.074 -0.381 -0.369 1.00 95.12 87 ARG A C 1
ATOM 715 O O . ARG A 1 87 ? -0.623 -1.436 -0.813 1.00 95.12 87 ARG A O 1
ATOM 722 N N . LEU A 1 88 ? -0.889 0.029 0.880 1.00 94.56 88 LEU A N 1
ATOM 723 C CA . LEU A 1 88 ? -0.130 -0.688 1.905 1.00 94.56 88 LEU A CA 1
ATOM 724 C C . LEU A 1 88 ? -0.983 -1.716 2.650 1.00 94.56 88 LEU A C 1
ATOM 726 O O . LEU A 1 88 ? -2.184 -1.830 2.413 1.00 94.56 88 LEU A O 1
ATOM 730 N N . ARG A 1 89 ? -0.353 -2.476 3.558 1.00 92.75 89 ARG A N 1
ATOM 731 C CA . ARG A 1 89 ? -0.994 -3.538 4.354 1.00 92.75 89 ARG A CA 1
ATOM 732 C C . ARG A 1 89 ? -2.198 -3.022 5.146 1.00 92.75 89 ARG A C 1
ATOM 734 O O . ARG A 1 89 ? -3.219 -3.702 5.204 1.00 92.75 89 ARG A O 1
ATOM 741 N N . ASN A 1 90 ? -2.066 -1.831 5.713 1.00 89.88 90 ASN A N 1
ATOM 742 C CA . ASN A 1 90 ? -3.088 -1.138 6.492 1.00 89.88 90 ASN A CA 1
ATOM 743 C C . ASN A 1 90 ? -4.186 -0.468 5.638 1.00 89.88 90 ASN A C 1
ATOM 745 O O . ASN A 1 90 ? -5.073 0.184 6.169 1.00 89.88 90 ASN A O 1
ATOM 749 N N . GLY A 1 91 ? -4.148 -0.609 4.307 1.00 91.00 91 GLY A N 1
ATOM 750 C CA . GLY A 1 91 ? -5.152 -0.043 3.404 1.00 91.00 91 GLY A CA 1
ATOM 751 C C . GLY A 1 91 ? -4.904 1.406 2.972 1.00 91.00 91 GLY A C 1
ATOM 752 O O . GLY A 1 91 ? -5.526 1.844 1.993 1.00 91.00 91 GLY A O 1
ATOM 753 N N . LEU A 1 92 ? -3.961 2.115 3.605 1.00 92.75 92 LEU A N 1
ATOM 754 C CA . LEU A 1 92 ? -3.553 3.461 3.198 1.00 92.75 92 LEU A CA 1
ATOM 755 C C . LEU A 1 92 ? -2.860 3.443 1.835 1.00 92.75 92 LEU A C 1
ATOM 757 O O . LEU A 1 92 ? -2.283 2.439 1.408 1.00 92.75 92 LEU A O 1
ATOM 761 N N . LYS A 1 93 ? -2.941 4.569 1.124 1.00 94.75 93 LYS A N 1
ATOM 762 C CA . LYS A 1 93 ? -2.301 4.760 -0.179 1.00 94.75 93 LYS A CA 1
ATOM 763 C C . LYS A 1 93 ? -1.140 5.732 -0.028 1.00 94.75 93 LYS A C 1
ATOM 765 O O . LYS A 1 93 ? -1.359 6.844 0.431 1.00 94.75 93 LYS A O 1
ATOM 770 N N . ILE A 1 94 ? 0.037 5.325 -0.482 1.00 94.25 94 ILE A N 1
ATOM 771 C CA . ILE A 1 94 ? 1.229 6.180 -0.556 1.00 94.25 94 ILE A CA 1
ATOM 772 C C . ILE A 1 94 ? 1.489 6.595 -2.000 1.00 94.25 94 ILE A C 1
ATOM 774 O O . ILE A 1 94 ? 1.131 5.852 -2.925 1.00 94.25 94 ILE A O 1
ATOM 778 N N . ALA A 1 95 ? 2.071 7.774 -2.211 1.00 94.56 95 ALA A N 1
ATOM 779 C CA . ALA A 1 95 ? 2.393 8.291 -3.534 1.00 94.56 95 ALA A CA 1
ATOM 780 C C . ALA A 1 95 ? 3.895 8.157 -3.776 1.00 94.56 95 ALA A C 1
ATOM 782 O O . ALA A 1 95 ? 4.696 8.731 -3.058 1.00 94.56 95 ALA A O 1
ATOM 783 N N . ILE A 1 96 ? 4.272 7.400 -4.803 1.00 93.94 96 ILE A N 1
ATOM 784 C CA . ILE A 1 96 ? 5.682 7.136 -5.096 1.00 93.94 96 ILE A CA 1
ATOM 785 C C . ILE A 1 96 ? 5.999 7.336 -6.574 1.00 93.94 96 ILE A C 1
ATOM 787 O O . ILE A 1 96 ? 5.152 7.118 -7.452 1.00 93.94 96 ILE A O 1
ATOM 791 N N . SER A 1 97 ? 7.240 7.704 -6.860 1.00 93.06 97 SER A N 1
ATOM 792 C CA . SER A 1 97 ? 7.774 7.867 -8.202 1.00 93.06 97 SER A CA 1
ATOM 793 C C . SER A 1 97 ? 8.546 6.620 -8.619 1.00 93.06 97 SER A C 1
ATOM 795 O O . SER A 1 97 ? 9.590 6.272 -8.074 1.00 93.06 97 SER A O 1
ATOM 797 N N . SER A 1 98 ? 8.032 5.896 -9.616 1.00 92.94 98 SER A N 1
ATOM 798 C CA . SER A 1 98 ? 8.622 4.621 -10.031 1.00 92.94 98 SER A CA 1
ATOM 799 C C . SER A 1 98 ? 9.231 4.688 -11.435 1.00 92.94 98 SER A C 1
ATOM 801 O O . SER A 1 98 ? 8.558 5.155 -12.362 1.00 92.94 98 SER A O 1
ATOM 803 N N . PRO A 1 99 ? 10.451 4.145 -11.644 1.00 92.69 99 PRO A N 1
ATOM 804 C CA . PRO A 1 99 ? 11.048 3.985 -12.965 1.00 92.69 99 PRO A CA 1
ATOM 805 C C . PRO A 1 99 ? 10.141 3.226 -13.945 1.00 92.69 99 PRO A C 1
ATOM 807 O O . PRO A 1 99 ? 9.831 2.042 -13.757 1.00 92.69 99 PRO A O 1
ATOM 810 N N . TYR A 1 100 ? 9.749 3.893 -15.029 1.00 91.75 100 TYR A N 1
ATOM 811 C CA . TYR A 1 100 ? 8.900 3.341 -16.076 1.00 91.75 100 TYR A CA 1
ATOM 812 C C . TYR A 1 100 ? 9.730 2.912 -17.289 1.00 91.75 100 TYR A C 1
ATOM 814 O O . TYR A 1 100 ? 10.515 3.680 -17.851 1.00 91.75 100 TYR A O 1
ATOM 822 N N . PHE A 1 101 ? 9.548 1.658 -17.702 1.00 90.75 101 PHE A N 1
ATOM 823 C CA . PHE A 1 101 ? 10.269 1.057 -18.820 1.00 90.75 101 PHE A CA 1
ATOM 824 C C . PHE A 1 101 ? 9.317 0.752 -19.964 1.00 90.75 101 PHE A C 1
ATOM 826 O O . PHE A 1 101 ? 8.279 0.140 -19.735 1.00 90.75 101 PHE A O 1
ATOM 833 N N . LEU A 1 102 ? 9.689 1.101 -21.194 1.00 88.62 102 LEU A N 1
ATOM 834 C CA . LEU A 1 102 ? 8.959 0.750 -22.413 1.00 88.62 102 LEU A CA 1
ATOM 835 C C . LEU A 1 102 ? 9.655 -0.377 -23.170 1.00 88.62 102 LEU A C 1
ATOM 837 O O . LEU A 1 102 ? 10.877 -0.374 -23.313 1.00 88.62 102 LEU A O 1
ATOM 841 N N . LYS A 1 103 ? 8.886 -1.293 -23.762 1.00 83.31 103 LYS A N 1
ATOM 842 C CA . LYS A 1 103 ? 9.418 -2.237 -24.752 1.00 83.31 103 LYS A CA 1
ATOM 843 C C . LYS A 1 103 ? 10.034 -1.484 -25.931 1.00 83.31 103 LYS A C 1
ATOM 845 O O . LYS A 1 103 ? 9.412 -0.590 -26.512 1.00 83.31 103 LYS A O 1
ATOM 850 N N . SER A 1 104 ? 11.248 -1.879 -26.300 1.00 72.12 104 SER A N 1
ATOM 851 C CA . SER A 1 104 ? 11.905 -1.386 -27.507 1.00 72.12 104 SER A CA 1
ATOM 852 C C . SER A 1 104 ? 11.084 -1.773 -28.747 1.00 72.12 104 SER A C 1
ATOM 854 O O . SER A 1 104 ? 10.488 -2.849 -28.817 1.00 72.12 104 SER A O 1
ATOM 856 N N . LYS A 1 105 ? 10.965 -0.852 -29.713 1.00 66.00 105 LYS A N 1
ATOM 857 C CA . LYS A 1 105 ? 10.216 -1.103 -30.954 1.00 66.00 105 LYS A CA 1
ATOM 858 C C . LYS A 1 105 ? 10.928 -2.207 -31.744 1.00 66.00 105 LYS A C 1
ATOM 860 O O . LYS A 1 105 ? 12.104 -2.051 -32.059 1.00 66.00 105 LYS A O 1
ATOM 865 N N . ALA A 1 106 ? 10.216 -3.271 -32.116 1.00 59.38 106 ALA A N 1
ATOM 866 C CA . ALA A 1 106 ? 10.724 -4.216 -33.108 1.00 59.38 106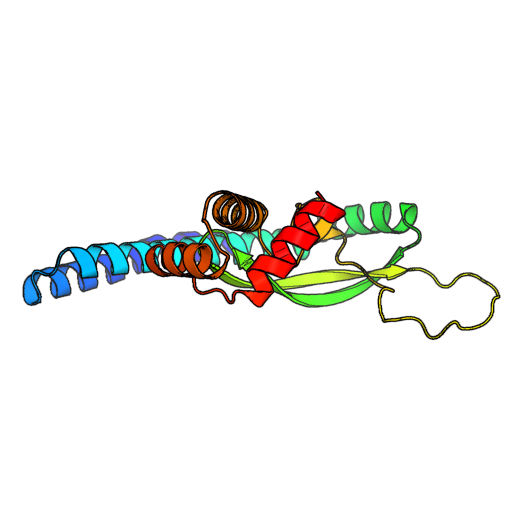 ALA A CA 1
ATOM 867 C C . ALA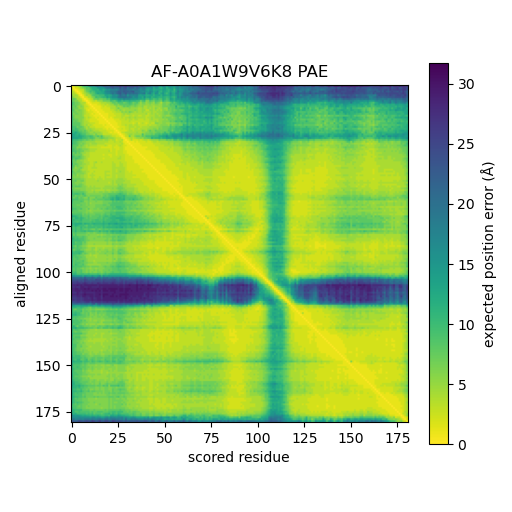 A 1 106 ? 10.946 -3.489 -34.451 1.00 59.38 106 ALA A C 1
ATOM 869 O O . ALA A 1 106 ? 10.107 -2.682 -34.870 1.00 59.38 106 ALA A O 1
ATOM 870 N N . LYS A 1 107 ? 12.079 -3.751 -35.120 1.00 53.28 107 LYS A N 1
ATOM 871 C CA . LYS A 1 107 ? 12.326 -3.287 -36.494 1.00 53.28 107 LYS A CA 1
ATOM 872 C C . LYS A 1 107 ? 11.358 -4.028 -37.431 1.00 53.28 107 LYS A C 1
ATOM 874 O O . LYS A 1 107 ? 11.428 -5.243 -37.521 1.00 53.28 107 LYS A O 1
ATOM 879 N N . ARG A 1 108 ? 10.516 -3.263 -38.142 1.00 46.41 108 ARG A N 1
ATOM 880 C CA . ARG A 1 108 ? 9.570 -3.668 -39.210 1.00 46.41 108 ARG A CA 1
ATOM 881 C C . ARG A 1 108 ? 8.407 -4.589 -38.793 1.00 46.41 108 ARG A C 1
ATOM 883 O O . ARG A 1 108 ? 8.580 -5.743 -38.440 1.00 46.41 108 ARG A O 1
ATOM 890 N N . GLY A 1 109 ? 7.185 -4.069 -38.937 1.00 55.50 109 GLY A N 1
ATOM 891 C CA . GLY A 1 109 ? 5.943 -4.845 -38.871 1.00 55.50 109 GLY A CA 1
ATOM 892 C C . GLY A 1 109 ? 4.714 -3.987 -38.557 1.00 55.50 109 GLY A C 1
ATOM 893 O O . GLY A 1 109 ? 4.793 -3.044 -37.769 1.00 55.50 109 GLY A O 1
ATOM 894 N N . ARG A 1 110 ? 3.581 -4.305 -39.202 1.00 50.78 110 ARG A N 1
ATOM 895 C CA . ARG A 1 110 ? 2.281 -3.602 -39.146 1.00 50.78 110 ARG A CA 1
ATOM 896 C C . ARG A 1 110 ? 1.925 -3.155 -37.719 1.00 50.78 110 ARG A C 1
ATOM 898 O O . ARG A 1 110 ? 1.860 -3.975 -36.805 1.00 50.78 110 ARG A O 1
ATOM 905 N N . LYS A 1 111 ? 1.651 -1.853 -37.533 1.00 52.06 111 LYS A N 1
ATOM 906 C CA . LYS A 1 111 ? 1.181 -1.260 -36.265 1.00 52.06 111 LYS A CA 1
ATOM 907 C C . LYS A 1 111 ? -0.158 -1.895 -35.858 1.00 52.06 111 LYS A C 1
ATOM 909 O O . LYS A 1 111 ? -1.215 -1.370 -36.194 1.00 52.06 111 LYS A O 1
ATOM 914 N N . LYS A 1 112 ? -0.143 -3.006 -35.116 1.00 50.03 112 LYS A N 1
ATOM 915 C CA . LYS A 1 112 ? -1.349 -3.490 -34.431 1.00 50.03 112 LYS A CA 1
ATOM 916 C C . LYS A 1 112 ? -1.699 -2.473 -33.334 1.00 50.03 112 LYS A C 1
ATOM 918 O O . LYS A 1 112 ? -0.955 -2.325 -32.362 1.00 50.03 112 LYS A O 1
ATOM 923 N N . LYS A 1 113 ? -2.802 -1.733 -33.517 1.00 45.12 113 LYS A N 1
ATOM 924 C CA . LYS A 1 113 ? -3.476 -0.952 -32.465 1.00 45.12 113 LYS A CA 1
ATOM 925 C C . LYS A 1 113 ? -4.089 -1.949 -31.468 1.00 45.12 113 LYS A C 1
ATOM 927 O O . LYS A 1 113 ? -5.260 -2.280 -31.556 1.00 45.12 113 LYS A O 1
ATOM 932 N N . GLY A 1 114 ? -3.256 -2.500 -30.589 1.00 47.66 114 GLY A N 1
ATOM 933 C CA . GLY A 1 114 ? -3.677 -3.275 -29.419 1.00 47.66 114 GLY A CA 1
ATOM 934 C C . GLY A 1 114 ? -3.507 -2.452 -28.137 1.00 47.66 114 GLY A C 1
ATOM 935 O O . GLY A 1 114 ? -2.739 -1.484 -28.145 1.00 47.66 114 GLY A O 1
ATOM 936 N N . PRO A 1 115 ? -4.202 -2.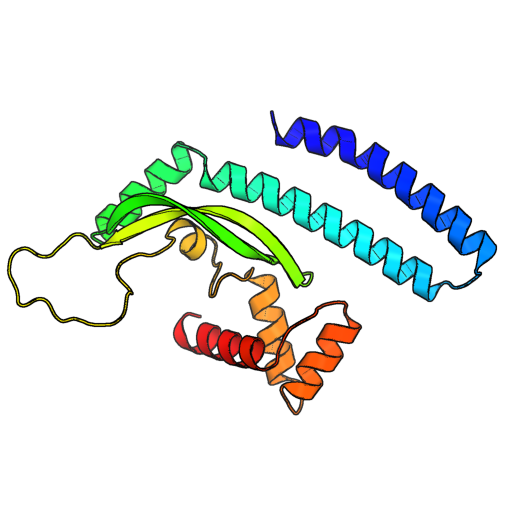807 -27.043 1.00 44.50 115 PRO A N 1
ATOM 937 C CA . PRO A 1 115 ? -4.311 -1.976 -25.847 1.00 44.50 115 PRO A CA 1
ATOM 938 C C . PRO A 1 115 ? -2.944 -1.702 -25.205 1.00 44.50 115 PRO A C 1
ATOM 940 O O . PRO A 1 115 ? -2.065 -2.563 -25.174 1.00 44.50 115 PRO A O 1
ATOM 943 N N . ASN A 1 116 ? -2.790 -0.477 -24.697 1.00 51.34 116 ASN A N 1
ATOM 944 C CA . ASN A 1 116 ? -1.620 0.137 -24.055 1.00 51.34 116 ASN A CA 1
ATOM 945 C C . ASN A 1 116 ? -0.926 -0.728 -22.968 1.00 51.34 116 ASN A C 1
ATOM 947 O O . ASN A 1 116 ? -0.995 -0.430 -21.781 1.00 51.34 116 ASN A O 1
ATOM 951 N N . ARG A 1 117 ? -0.193 -1.781 -23.355 1.00 55.09 117 ARG A N 1
ATOM 952 C CA . ARG A 1 117 ? 0.673 -2.598 -22.471 1.00 55.09 117 ARG A CA 1
ATOM 953 C C . ARG A 1 117 ? 2.145 -2.535 -22.881 1.00 55.09 117 ARG A C 1
ATOM 955 O O . ARG A 1 117 ? 2.855 -3.538 -22.884 1.00 55.09 117 ARG A O 1
ATOM 962 N N . ARG A 1 118 ? 2.607 -1.359 -23.310 1.00 68.25 118 ARG A N 1
ATOM 963 C CA . ARG A 1 118 ? 3.987 -1.203 -23.795 1.00 68.25 118 ARG A CA 1
ATOM 964 C C . ARG A 1 118 ? 5.008 -0.990 -22.693 1.00 68.25 118 ARG A C 1
ATOM 966 O O . ARG A 1 118 ? 6.173 -1.272 -22.952 1.00 68.25 118 ARG A O 1
ATOM 973 N N . GLY A 1 119 ? 4.600 -0.543 -21.507 1.00 78.69 119 GLY A N 1
ATOM 974 C CA . GLY A 1 119 ? 5.539 -0.324 -20.418 1.00 78.69 119 GLY A CA 1
ATOM 975 C C . GLY A 1 119 ? 5.143 -0.922 -19.082 1.00 78.69 119 GLY A C 1
ATO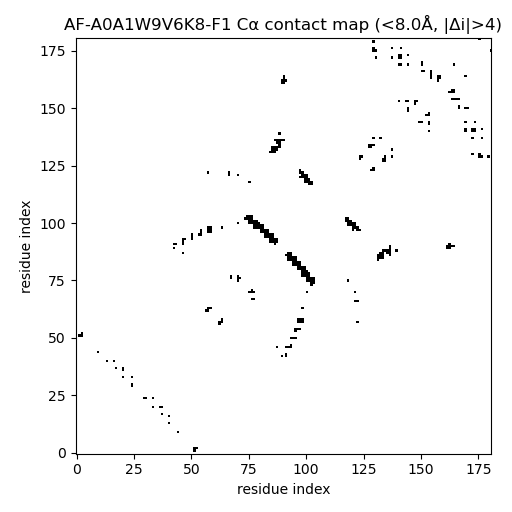M 976 O O . GLY A 1 119 ? 3.969 -1.195 -18.826 1.00 78.69 119 GLY A O 1
ATOM 977 N N . LYS A 1 120 ? 6.167 -1.150 -18.260 1.00 86.69 120 LYS A N 1
ATOM 978 C CA . LYS A 1 120 ? 6.101 -1.843 -16.975 1.00 86.69 120 LYS A CA 1
ATOM 979 C C . LYS A 1 120 ? 6.957 -1.103 -15.946 1.00 86.69 120 LYS A C 1
ATOM 981 O O . LYS A 1 120 ? 8.044 -0.619 -16.261 1.00 86.69 120 LYS A O 1
ATOM 986 N N . HIS A 1 121 ? 6.472 -1.063 -14.710 1.00 90.88 121 HIS A N 1
ATOM 987 C CA . HIS A 1 121 ? 7.250 -0.639 -13.548 1.00 90.88 121 HIS A CA 1
ATOM 988 C C . HIS A 1 121 ? 8.089 -1.826 -13.068 1.00 90.88 121 HIS A C 1
ATOM 990 O O . HIS A 1 121 ? 7.638 -2.625 -12.248 1.00 90.88 121 HIS A O 1
ATOM 996 N N . LEU A 1 122 ? 9.282 -2.001 -13.645 1.00 89.81 122 LEU A N 1
ATOM 997 C CA . LEU A 1 122 ? 10.128 -3.168 -13.359 1.00 89.81 122 LEU A CA 1
ATOM 998 C C . LEU A 1 122 ? 10.557 -3.232 -11.889 1.00 89.81 122 LEU A C 1
ATOM 1000 O O . LEU A 1 122 ? 10.582 -4.321 -11.327 1.00 89.81 122 LEU A O 1
ATOM 1004 N N . GLY A 1 123 ? 10.824 -2.080 -11.265 1.00 91.50 123 GLY A N 1
ATOM 1005 C CA . GLY A 1 123 ? 11.175 -2.012 -9.844 1.00 91.50 123 GLY A CA 1
ATOM 1006 C C . GLY A 1 123 ? 10.073 -2.549 -8.938 1.00 91.50 123 GLY A C 1
ATOM 1007 O O . GLY A 1 123 ? 10.348 -3.358 -8.063 1.00 91.50 123 GLY A O 1
ATOM 1008 N N . LEU A 1 124 ? 8.816 -2.190 -9.206 1.00 92.44 124 LEU A N 1
ATOM 1009 C CA . LEU A 1 124 ? 7.684 -2.688 -8.421 1.00 92.44 124 LEU A CA 1
ATOM 1010 C C . LEU A 1 124 ? 7.488 -4.192 -8.582 1.00 92.44 124 LEU A C 1
ATOM 1012 O O . LEU A 1 124 ? 7.284 -4.892 -7.597 1.00 92.44 124 LEU A O 1
ATOM 1016 N N . ALA A 1 125 ? 7.606 -4.695 -9.812 1.00 89.75 125 ALA A N 1
ATOM 1017 C CA . ALA A 1 125 ? 7.505 -6.126 -10.065 1.00 89.75 125 ALA A CA 1
ATOM 1018 C C . ALA A 1 125 ? 8.612 -6.920 -9.349 1.00 89.75 125 ALA A C 1
ATOM 1020 O O . ALA A 1 125 ? 8.341 -8.000 -8.840 1.00 89.75 125 ALA A O 1
ATOM 1021 N N . LEU A 1 126 ? 9.834 -6.379 -9.278 1.00 91.69 126 LEU A N 1
ATOM 1022 C CA . LEU A 1 126 ? 10.947 -7.003 -8.556 1.00 91.69 126 LEU A CA 1
ATOM 1023 C C . LEU A 1 126 ? 10.685 -7.087 -7.044 1.00 91.69 126 LEU A C 1
ATOM 1025 O O . LEU A 1 126 ? 11.066 -8.064 -6.414 1.00 91.69 126 LEU A O 1
ATOM 1029 N N . LEU A 1 127 ? 10.012 -6.083 -6.479 1.00 91.88 127 LEU A N 1
ATOM 1030 C CA . LEU A 1 127 ? 9.622 -6.036 -5.066 1.00 91.88 127 LEU A CA 1
ATOM 1031 C C . LEU A 1 127 ? 8.355 -6.858 -4.755 1.00 91.88 127 LEU A C 1
ATOM 1033 O O . LEU A 1 127 ? 7.852 -6.810 -3.635 1.00 91.88 127 LEU A O 1
ATOM 1037 N N . GLY A 1 128 ? 7.792 -7.568 -5.739 1.00 91.38 128 GLY A N 1
ATOM 1038 C CA . GLY A 1 128 ? 6.545 -8.325 -5.582 1.00 91.38 128 GLY A CA 1
ATOM 1039 C C . GLY A 1 128 ? 5.286 -7.453 -5.490 1.00 91.38 128 GLY A C 1
ATOM 1040 O O . GLY A 1 128 ? 4.216 -7.937 -5.129 1.00 91.38 128 GLY A O 1
ATOM 1041 N N . ILE A 1 129 ? 5.380 -6.162 -5.815 1.00 93.56 129 ILE A N 1
ATOM 1042 C CA . ILE A 1 129 ? 4.251 -5.227 -5.775 1.00 93.56 129 ILE A CA 1
ATOM 1043 C C . ILE A 1 129 ? 3.431 -5.415 -7.053 1.00 93.56 129 ILE A C 1
ATOM 1045 O O . ILE A 1 129 ? 3.707 -4.830 -8.106 1.00 93.56 129 ILE A O 1
ATOM 1049 N N . LEU A 1 130 ? 2.400 -6.251 -6.950 1.00 89.56 130 LEU A N 1
ATOM 1050 C CA . LEU A 1 130 ? 1.483 -6.574 -8.039 1.00 89.56 130 LEU A CA 1
ATOM 1051 C C . LEU A 1 130 ? 0.211 -5.734 -7.938 1.00 89.56 130 LEU A C 1
ATOM 1053 O O . LEU A 1 130 ? -0.255 -5.387 -6.857 1.00 89.56 130 LEU A O 1
ATOM 1057 N N . GLY A 1 131 ? -0.365 -5.347 -9.078 1.00 86.56 131 GLY A N 1
ATOM 1058 C CA . GLY A 1 131 ? -1.649 -4.634 -9.101 1.00 86.56 131 GLY A CA 1
ATOM 1059 C C . GLY A 1 131 ? -1.696 -3.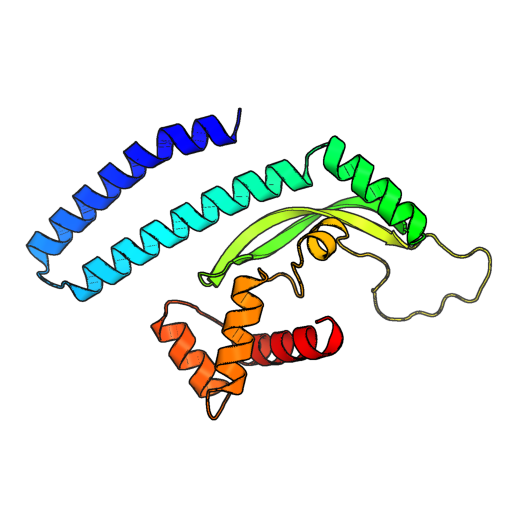296 -8.338 1.00 86.56 131 GLY A C 1
ATOM 1060 O O . GLY A 1 131 ? -2.807 -2.831 -8.058 1.00 86.56 131 GLY A O 1
ATOM 1061 N N . LYS A 1 132 ? -0.527 -2.691 -8.054 1.00 92.75 132 LYS A N 1
ATOM 1062 C CA . LYS A 1 132 ? -0.318 -1.481 -7.231 1.00 92.75 132 LYS A CA 1
ATOM 1063 C C . LYS A 1 132 ? -0.709 -1.643 -5.755 1.00 92.75 132 LYS A C 1
ATOM 1065 O O . LYS A 1 132 ? -1.190 -0.702 -5.126 1.00 92.75 132 LYS A O 1
ATOM 1070 N N . VAL A 1 133 ? -0.526 -2.838 -5.206 1.00 94.31 133 VAL A N 1
ATOM 1071 C CA . VAL A 1 133 ? -0.733 -3.114 -3.782 1.00 94.31 133 VAL A CA 1
ATOM 1072 C C . VAL A 1 133 ? 0.492 -3.812 -3.201 1.00 94.31 133 VAL A C 1
ATOM 1074 O O . VAL A 1 133 ? 1.221 -4.486 -3.930 1.00 94.31 133 VAL A O 1
ATOM 1077 N N . SER A 1 134 ? 0.739 -3.643 -1.903 1.00 95.12 134 SER A N 1
ATOM 1078 C CA . SER A 1 134 ? 1.817 -4.360 -1.225 1.00 95.12 134 SER A CA 1
ATOM 1079 C C . SER A 1 134 ? 1.546 -5.875 -1.226 1.00 95.12 134 SER A C 1
ATOM 1081 O O . SER A 1 134 ? 0.379 -6.286 -1.221 1.00 95.12 134 SER A O 1
ATOM 1083 N N . PRO A 1 135 ? 2.590 -6.724 -1.187 1.00 94.50 135 PRO A N 1
ATOM 1084 C CA . PRO A 1 135 ? 2.417 -8.178 -1.121 1.00 94.50 135 PRO A CA 1
ATOM 1085 C C . PRO A 1 135 ? 1.563 -8.615 0.077 1.00 94.50 135 PRO A C 1
ATOM 1087 O O . PRO A 1 135 ? 0.689 -9.471 -0.050 1.00 94.50 135 PRO A O 1
ATOM 1090 N N . ALA A 1 136 ? 1.759 -7.970 1.232 1.00 94.50 136 ALA A N 1
ATOM 1091 C CA . ALA A 1 136 ? 0.982 -8.233 2.441 1.00 94.50 136 ALA A CA 1
ATOM 1092 C C . ALA A 1 136 ? -0.502 -7.871 2.267 1.00 94.50 136 ALA A C 1
ATOM 1094 O O . ALA A 1 136 ? -1.374 -8.626 2.694 1.00 94.50 136 ALA A O 1
ATOM 1095 N N . PHE A 1 137 ? -0.801 -6.747 1.605 1.00 95.12 137 PHE A N 1
ATOM 1096 C CA . PHE A 1 137 ? -2.178 -6.365 1.302 1.00 95.12 137 PHE A CA 1
ATOM 1097 C C . PHE A 1 137 ? -2.834 -7.347 0.327 1.00 95.12 137 PHE A C 1
ATOM 1099 O O . PHE A 1 137 ? -3.972 -7.770 0.538 1.00 95.12 137 PHE A O 1
ATOM 1106 N N . LEU A 1 138 ? -2.116 -7.736 -0.732 1.00 95.25 138 LEU A N 1
ATOM 1107 C CA . LEU A 1 138 ? -2.600 -8.716 -1.701 1.00 95.25 138 LEU A CA 1
ATOM 1108 C C . LEU A 1 138 ? -2.935 -10.041 -1.013 1.00 95.25 138 LEU A C 1
ATOM 1110 O O . LEU A 1 138 ? -4.058 -10.517 -1.136 1.00 95.25 138 LEU A O 1
ATOM 1114 N N . SER A 1 139 ? -1.996 -10.582 -0.236 1.00 94.88 139 SER A N 1
ATOM 1115 C CA . SER A 1 139 ? -2.182 -11.831 0.505 1.00 94.88 139 SER A CA 1
ATOM 1116 C C . SER A 1 139 ? -3.405 -11.768 1.425 1.00 94.88 139 SER A C 1
ATOM 1118 O O . SER A 1 139 ? -4.315 -12.586 1.294 1.00 94.88 139 SER A O 1
ATOM 1120 N N . LYS A 1 140 ? -3.502 -10.729 2.267 1.00 94.62 140 LYS A N 1
ATOM 1121 C CA . LYS A 1 140 ? -4.628 -10.536 3.193 1.00 94.62 140 LYS A CA 1
ATOM 1122 C C . LYS A 1 140 ? -5.973 -10.480 2.466 1.00 94.62 140 LYS A C 1
ATOM 1124 O O . LYS A 1 140 ? -6.923 -11.154 2.853 1.00 94.62 140 LYS A O 1
ATOM 1129 N N . THR A 1 141 ? -6.063 -9.680 1.404 1.00 94.62 141 THR A N 1
ATOM 1130 C CA . THR A 1 141 ? -7.322 -9.509 0.663 1.00 94.62 141 THR A CA 1
ATOM 1131 C C . THR A 1 141 ? -7.738 -10.758 -0.103 1.00 94.62 141 THR A C 1
ATOM 1133 O O . THR A 1 141 ? -8.933 -11.047 -0.170 1.00 94.62 141 THR A O 1
ATOM 1136 N N . VAL A 1 142 ? -6.786 -11.518 -0.649 1.00 94.56 142 VAL A N 1
ATOM 1137 C CA . VAL A 1 142 ? -7.064 -12.794 -1.320 1.00 94.56 142 VAL A CA 1
ATOM 1138 C C . VAL A 1 142 ? -7.510 -13.845 -0.309 1.00 94.56 142 VAL A C 1
ATOM 1140 O O . VAL A 1 142 ? -8.544 -14.467 -0.523 1.00 94.56 142 VAL A O 1
ATOM 1143 N N . GLN A 1 143 ? -6.808 -13.991 0.818 1.00 94.75 143 GLN A N 1
ATOM 1144 C CA . GLN A 1 143 ? -7.189 -14.927 1.880 1.00 94.75 143 GLN A CA 1
ATOM 1145 C C . GLN A 1 143 ? -8.601 -14.647 2.398 1.00 94.75 143 GLN A C 1
ATOM 1147 O O . GLN A 1 143 ? -9.431 -15.549 2.422 1.00 94.75 143 GLN A O 1
ATOM 1152 N N . LEU A 1 144 ? -8.921 -13.391 2.725 1.00 95.06 144 LEU A N 1
ATOM 1153 C CA . LEU A 1 144 ? -10.270 -13.028 3.172 1.00 95.06 144 LEU A CA 1
ATOM 1154 C C . LEU A 1 144 ? -11.323 -13.253 2.085 1.00 95.06 144 LEU A C 1
ATOM 1156 O O . LEU A 1 144 ? -12.422 -13.706 2.380 1.00 95.06 144 LEU A O 1
ATOM 1160 N N . SER A 1 145 ? -10.990 -12.999 0.820 1.00 94.75 145 SER A N 1
ATOM 1161 C CA . SER A 1 145 ? -11.909 -13.278 -0.289 1.00 94.75 145 SER A CA 1
ATOM 1162 C C . SER A 1 145 ? -12.175 -14.774 -0.489 1.00 94.75 145 SER A C 1
ATOM 1164 O O . SER A 1 145 ? -13.231 -15.117 -1.008 1.00 94.75 145 SER A O 1
ATOM 1166 N N . LEU A 1 146 ? -11.230 -15.642 -0.112 1.00 94.31 146 LEU A N 1
ATOM 1167 C CA . LEU A 1 146 ? -11.371 -17.100 -0.171 1.00 94.31 146 LEU A CA 1
ATOM 1168 C C . LEU A 1 146 ? -12.109 -17.669 1.049 1.00 94.31 146 LEU A C 1
ATOM 1170 O O . LEU A 1 146 ? -12.853 -18.632 0.906 1.00 94.31 146 LEU A O 1
ATOM 1174 N N . LEU A 1 147 ? -11.888 -17.094 2.234 1.00 95.75 147 LEU A N 1
ATOM 1175 C CA . LEU A 1 147 ? -12.467 -17.573 3.494 1.00 95.75 147 LEU A CA 1
ATOM 1176 C C . LEU A 1 147 ? -13.898 -17.070 3.722 1.00 95.75 147 LEU A C 1
ATOM 1178 O O . LEU A 1 147 ? -14.703 -17.761 4.342 1.00 95.75 147 LEU A O 1
ATOM 1182 N N . CYS A 1 148 ? -14.231 -15.867 3.254 1.00 94.56 148 CYS A N 1
ATOM 1183 C CA . CYS A 1 148 ? -15.570 -15.312 3.412 1.00 94.56 148 CYS A CA 1
ATOM 1184 C C . CYS A 1 148 ? -16.552 -15.891 2.375 1.00 94.56 148 CYS A C 1
ATOM 1186 O O . CYS A 1 148 ? -16.184 -16.098 1.219 1.00 94.56 148 CYS A O 1
ATOM 1188 N N . PRO A 1 149 ? -17.846 -16.040 2.723 1.00 94.50 149 PRO A N 1
ATOM 1189 C CA . PRO A 1 149 ? -18.858 -16.607 1.825 1.00 94.50 149 PRO A CA 1
ATOM 1190 C C . PRO A 1 149 ? -19.180 -15.712 0.616 1.00 94.50 149 PRO A C 1
ATOM 1192 O O . PRO A 1 149 ? -19.809 -16.149 -0.345 1.00 94.50 149 PRO A O 1
ATOM 1195 N N . SER A 1 150 ? -18.782 -14.436 0.648 1.00 95.44 150 SER A N 1
ATOM 1196 C CA . SER A 1 150 ? -18.888 -13.527 -0.492 1.00 95.44 150 SER A CA 1
ATOM 1197 C C . SER A 1 150 ? -17.885 -12.376 -0.392 1.00 95.44 150 SER A C 1
ATOM 1199 O O . SER A 1 150 ? -17.427 -12.018 0.695 1.00 95.44 150 SER A O 1
ATOM 1201 N N . PHE A 1 151 ? -17.614 -11.707 -1.518 1.00 95.25 151 PHE A N 1
ATOM 1202 C CA . PHE A 1 151 ? -16.806 -10.480 -1.526 1.00 95.25 151 PHE A CA 1
ATOM 1203 C C . PHE A 1 151 ? -17.435 -9.326 -0.731 1.00 95.25 151 PHE A C 1
ATOM 1205 O O . PHE A 1 151 ? -16.714 -8.429 -0.304 1.00 95.25 151 PHE A O 1
ATOM 1212 N N . ALA A 1 152 ? -18.761 -9.315 -0.556 1.00 95.56 152 ALA A N 1
ATOM 1213 C CA . ALA A 1 152 ? -19.432 -8.303 0.256 1.00 95.56 152 ALA A CA 1
ATOM 1214 C C . ALA A 1 152 ? -19.104 -8.491 1.744 1.00 95.56 152 ALA A C 1
ATOM 1216 O O . ALA A 1 152 ? -18.791 -7.517 2.421 1.00 95.56 152 ALA A O 1
ATOM 1217 N N . VAL A 1 153 ? -19.077 -9.744 2.212 1.00 95.62 153 VAL A N 1
ATOM 1218 C CA . VAL A 1 153 ? -18.660 -10.086 3.580 1.00 95.62 153 VAL A CA 1
ATOM 1219 C C . VAL A 1 153 ? -17.156 -9.867 3.763 1.00 95.62 153 VAL A C 1
ATOM 1221 O O . VAL A 1 153 ? -16.735 -9.277 4.749 1.00 95.62 153 VAL A O 1
ATOM 1224 N N . ALA A 1 154 ? -16.327 -10.229 2.779 1.00 96.12 154 ALA A N 1
ATOM 1225 C CA . ALA A 1 154 ? -14.896 -9.911 2.834 1.00 96.12 154 ALA A CA 1
ATOM 1226 C C . ALA A 1 154 ? -14.646 -8.394 2.933 1.00 96.12 154 ALA A C 1
ATOM 1228 O O . ALA A 1 154 ? -13.750 -7.956 3.653 1.00 96.12 154 ALA A O 1
ATOM 1229 N N . LYS A 1 155 ? -15.451 -7.580 2.232 1.00 95.94 155 LYS A N 1
ATOM 1230 C CA . LYS A 1 155 ? -15.410 -6.120 2.352 1.00 95.94 155 LYS A CA 1
ATOM 1231 C C . LYS A 1 155 ? -15.792 -5.664 3.763 1.00 95.94 155 LYS A C 1
ATOM 1233 O O . LYS A 1 155 ? -15.077 -4.826 4.295 1.00 95.94 155 LYS A O 1
ATOM 1238 N N . SER A 1 156 ? -16.876 -6.174 4.353 1.00 95.06 156 SER A N 1
ATOM 1239 C CA . SER A 1 156 ? -17.298 -5.737 5.694 1.00 95.06 156 SER A CA 1
ATOM 1240 C C . SER A 1 156 ? -16.240 -6.056 6.749 1.00 95.06 156 SER A C 1
ATOM 1242 O O . SER A 1 156 ? -15.883 -5.175 7.520 1.00 95.06 156 SER A O 1
ATOM 1244 N N . VAL A 1 157 ? -15.647 -7.253 6.698 1.00 94.69 157 VAL A N 1
ATOM 1245 C CA . VAL A 1 157 ? -14.545 -7.649 7.594 1.00 94.69 157 VAL A CA 1
ATOM 1246 C C . VAL A 1 157 ? -13.320 -6.747 7.412 1.00 94.69 157 VAL A C 1
ATOM 1248 O O . VAL A 1 157 ? -12.660 -6.381 8.380 1.00 94.69 157 VAL A O 1
ATOM 1251 N N . LEU A 1 158 ? -12.995 -6.359 6.176 1.00 93.25 158 LEU A N 1
ATOM 1252 C CA . LEU A 1 158 ? -11.908 -5.412 5.923 1.00 93.25 158 LEU A CA 1
ATOM 1253 C C . LEU A 1 158 ? -12.225 -4.011 6.460 1.00 93.25 158 LEU A C 1
ATOM 1255 O O . LEU A 1 158 ? -11.346 -3.412 7.073 1.00 93.25 158 LEU A O 1
ATOM 1259 N N . SER A 1 159 ? -13.454 -3.518 6.290 1.00 92.44 159 SER A N 1
ATOM 1260 C CA . SER A 1 159 ? -13.899 -2.231 6.842 1.00 92.44 159 SER A CA 1
ATOM 1261 C C . SER A 1 159 ? -13.854 -2.214 8.373 1.00 92.44 159 SER A C 1
ATOM 1263 O O . SER A 1 159 ? -13.379 -1.241 8.950 1.00 92.44 159 SER A O 1
ATOM 1265 N N . GLU A 1 160 ? -14.248 -3.304 9.037 1.00 89.44 160 GLU A N 1
ATOM 1266 C CA . GLU A 1 160 ? -14.100 -3.459 10.496 1.00 89.44 160 GLU A CA 1
ATOM 1267 C C . GLU A 1 160 ? -12.635 -3.408 10.946 1.00 89.44 160 GLU A C 1
ATOM 1269 O O . GLU A 1 160 ? -12.333 -2.942 12.037 1.00 89.44 160 GLU A O 1
ATOM 1274 N N . GLN A 1 161 ? -11.708 -3.832 10.086 1.00 88.12 161 GLN A N 1
ATOM 1275 C CA . GLN A 1 161 ? -10.264 -3.735 10.311 1.00 88.12 161 GLN A CA 1
ATOM 1276 C C . GLN A 1 161 ? -9.668 -2.398 9.831 1.00 88.12 161 GLN A C 1
ATOM 1278 O O . GLN A 1 161 ? -8.456 -2.304 9.629 1.00 88.12 161 GLN A O 1
ATOM 1283 N N . GLY A 1 162 ? -10.504 -1.387 9.572 1.00 86.50 162 GLY A N 1
ATOM 1284 C CA . GLY A 1 162 ? -10.081 -0.059 9.123 1.00 86.50 162 GLY A CA 1
ATOM 1285 C C . GLY A 1 162 ? -9.627 0.018 7.659 1.00 86.50 162 GLY A C 1
ATOM 1286 O O . GLY A 1 162 ? -9.032 1.015 7.252 1.00 86.50 162 GLY A O 1
ATOM 1287 N N . ILE A 1 163 ? -9.884 -1.014 6.847 1.00 90.75 163 ILE A N 1
ATOM 1288 C CA . ILE A 1 163 ? -9.471 -1.092 5.440 1.00 90.75 163 ILE A CA 1
ATOM 1289 C C . ILE A 1 163 ? -10.663 -0.859 4.511 1.00 90.75 163 ILE A C 1
ATOM 1291 O O . ILE A 1 163 ? -11.444 -1.761 4.212 1.00 90.75 163 ILE A O 1
ATOM 1295 N N . GLU A 1 164 ? -10.710 0.332 3.920 1.00 90.94 164 GLU A N 1
ATOM 1296 C CA . GLU A 1 164 ? -11.738 0.691 2.944 1.00 90.94 164 GLU A CA 1
ATOM 1297 C C . GLU A 1 164 ? -11.377 0.263 1.509 1.00 90.94 164 GLU A C 1
ATOM 1299 O O . GLU A 1 164 ? -10.438 0.759 0.861 1.00 90.94 164 GLU A O 1
ATOM 1304 N N . ILE A 1 165 ? -12.157 -0.679 0.971 1.00 92.75 165 ILE A N 1
ATOM 1305 C CA . ILE A 1 165 ? -11.988 -1.234 -0.376 1.00 92.75 165 ILE A CA 1
ATOM 1306 C C . ILE A 1 165 ? -13.336 -1.553 -1.030 1.00 92.75 165 ILE A C 1
ATOM 1308 O O . ILE A 1 165 ? -14.308 -1.919 -0.379 1.00 92.75 165 ILE A O 1
ATOM 1312 N N . ASP A 1 166 ? -13.408 -1.440 -2.355 1.00 93.50 166 ASP A N 1
ATOM 1313 C CA . ASP A 1 166 ? -14.576 -1.860 -3.118 1.00 93.50 166 ASP A CA 1
ATOM 1314 C C . ASP A 1 166 ? -14.485 -3.336 -3.543 1.00 93.50 166 ASP A C 1
ATOM 1316 O O . ASP A 1 166 ? -13.418 -3.907 -3.794 1.00 93.50 166 ASP A O 1
ATOM 1320 N N . VAL A 1 167 ? -15.653 -3.956 -3.710 1.00 95.12 167 VAL A N 1
ATOM 1321 C CA . VAL A 1 167 ? -15.776 -5.344 -4.185 1.00 95.12 167 VAL A CA 1
ATOM 1322 C C . VAL A 1 167 ? -15.116 -5.532 -5.558 1.00 95.12 167 VAL A C 1
ATOM 1324 O O . VAL A 1 167 ? -14.527 -6.578 -5.838 1.00 95.12 167 VAL A O 1
ATOM 1327 N N . LYS A 1 168 ? -15.159 -4.506 -6.420 1.00 94.75 168 LYS A N 1
ATOM 1328 C CA . LYS A 1 168 ? -14.513 -4.543 -7.739 1.00 94.75 168 LYS A CA 1
ATOM 1329 C C . LYS A 1 168 ? -12.992 -4.651 -7.615 1.00 94.75 168 LYS A C 1
ATOM 1331 O O . LYS A 1 168 ? -12.393 -5.429 -8.363 1.00 94.75 168 LYS A O 1
ATOM 1336 N N . THR A 1 169 ? -12.358 -3.939 -6.677 1.00 93.00 169 THR A N 1
ATOM 1337 C CA . THR A 1 169 ? -10.918 -4.096 -6.446 1.00 93.00 169 THR A CA 1
ATOM 1338 C C . THR A 1 169 ? -10.599 -5.455 -5.851 1.00 93.00 169 THR A C 1
ATOM 1340 O O . THR A 1 169 ? -9.660 -6.072 -6.339 1.00 93.00 169 THR A O 1
ATOM 1343 N N . LEU A 1 170 ? -11.378 -5.971 -4.893 1.00 93.75 170 LEU A N 1
ATOM 1344 C CA . LEU A 1 170 ? -11.157 -7.322 -4.349 1.00 93.75 170 LEU A CA 1
ATOM 1345 C C . LEU A 1 170 ? -11.155 -8.388 -5.451 1.00 93.75 170 LEU A C 1
ATOM 1347 O O . LEU A 1 170 ? -10.194 -9.148 -5.588 1.00 93.75 170 LEU A O 1
ATOM 1351 N N . ARG A 1 171 ? -12.168 -8.368 -6.326 1.00 94.19 171 ARG A N 1
ATOM 1352 C CA . ARG A 1 171 ? -12.244 -9.277 -7.479 1.00 94.19 171 ARG A CA 1
ATOM 1353 C C . ARG A 1 171 ? -11.045 -9.115 -8.418 1.00 94.19 171 ARG A C 1
ATOM 1355 O O . ARG A 1 171 ? -10.491 -10.102 -8.901 1.00 94.19 171 ARG A O 1
ATOM 1362 N N . ARG A 1 172 ? -10.626 -7.872 -8.683 1.00 93.75 172 ARG A N 1
ATOM 1363 C CA . ARG A 1 172 ? -9.442 -7.583 -9.506 1.00 93.75 172 ARG A CA 1
ATOM 1364 C C . ARG A 1 172 ? -8.167 -8.141 -8.873 1.00 93.75 172 ARG A C 1
ATOM 1366 O O . ARG A 1 172 ? -7.358 -8.701 -9.603 1.00 93.75 172 ARG A O 1
ATOM 1373 N N . LEU A 1 173 ? -7.981 -7.987 -7.563 1.00 93.25 173 LEU A N 1
ATOM 1374 C CA . LEU A 1 173 ? -6.799 -8.468 -6.844 1.00 93.25 173 LEU A CA 1
ATOM 1375 C C . LEU A 1 173 ? -6.719 -9.995 -6.848 1.00 93.25 173 LEU A C 1
ATOM 1377 O O . LEU A 1 173 ? -5.661 -10.525 -7.167 1.00 93.25 173 LEU A O 1
ATOM 1381 N N . CYS A 1 174 ? -7.837 -10.692 -6.635 1.00 93.44 174 CYS A N 1
ATOM 1382 C CA . CYS A 1 174 ? -7.888 -12.153 -6.756 1.00 93.44 174 CYS A CA 1
ATOM 1383 C C . CYS A 1 174 ? -7.497 -12.623 -8.162 1.00 93.44 174 CYS A C 1
ATOM 1385 O O . CYS A 1 174 ? -6.719 -13.559 -8.317 1.00 93.44 174 CYS A O 1
ATOM 1387 N N . LYS A 1 175 ? -7.969 -11.926 -9.204 1.00 92.19 175 LYS A N 1
ATOM 1388 C CA . LYS A 1 175 ? -7.571 -12.225 -10.585 1.00 92.19 175 LYS A CA 1
ATOM 1389 C C . LYS A 1 175 ? -6.084 -11.966 -10.837 1.00 92.19 175 LYS A C 1
ATOM 1391 O O . LYS A 1 175 ? -5.466 -12.724 -11.571 1.00 92.19 175 LYS A O 1
ATOM 1396 N N . VAL A 1 176 ? -5.524 -10.891 -10.280 1.00 88.69 176 VAL A N 1
ATOM 1397 C CA . VAL A 1 176 ? -4.085 -10.599 -10.389 1.00 88.69 176 VAL A CA 1
ATOM 1398 C C . VAL A 1 176 ? -3.278 -11.709 -9.722 1.00 88.69 176 VAL A C 1
ATOM 1400 O O . VAL A 1 176 ? -2.382 -12.243 -10.360 1.00 88.69 176 VAL A O 1
ATOM 1403 N N . ALA A 1 177 ? -3.640 -12.106 -8.501 1.00 88.31 177 ALA A N 1
ATOM 1404 C CA . ALA A 1 177 ? -2.966 -13.186 -7.786 1.00 88.31 177 ALA A CA 1
ATOM 1405 C C . ALA A 1 177 ? -3.036 -14.524 -8.539 1.00 88.31 177 ALA A C 1
ATOM 1407 O O . ALA A 1 177 ? -2.037 -15.216 -8.614 1.00 88.31 177 ALA A O 1
ATOM 1408 N N . GLY A 1 178 ? -4.171 -14.859 -9.162 1.00 86.19 178 GLY A N 1
ATOM 1409 C CA . GLY A 1 178 ? -4.302 -16.105 -9.930 1.00 86.19 178 GLY A CA 1
ATOM 1410 C C . GLY A 1 178 ? -3.629 -16.114 -11.311 1.00 86.19 178 GLY A C 1
ATOM 1411 O O . GLY A 1 178 ? -3.594 -17.158 -11.949 1.00 86.19 178 GLY A O 1
ATOM 1412 N N . VAL A 1 179 ? -3.157 -14.968 -11.818 1.00 81.25 179 VAL A N 1
ATOM 1413 C CA . VAL A 1 179 ? -2.503 -14.860 -13.143 1.00 81.25 179 VAL A CA 1
ATOM 1414 C C . VAL A 1 179 ? -1.014 -14.535 -13.024 1.00 81.25 179 VAL A C 1
ATOM 1416 O O . VAL A 1 179 ? -0.235 -14.925 -13.891 1.00 81.25 179 VAL A O 1
ATOM 1419 N N . GLU A 1 180 ? -0.633 -13.760 -12.008 1.00 67.44 180 GLU A N 1
ATOM 1420 C CA . GLU A 1 180 ? 0.727 -13.244 -11.811 1.00 67.44 180 GLU A CA 1
ATOM 1421 C C . GLU A 1 180 ? 1.421 -13.788 -10.550 1.00 67.44 180 GLU A C 1
ATOM 1423 O O . GLU A 1 180 ? 2.609 -13.505 -10.383 1.00 67.44 180 GLU A O 1
ATOM 1428 N N . GLY A 1 181 ? 0.701 -14.498 -9.671 1.00 54.53 181 GLY A N 1
ATOM 1429 C CA . GLY A 1 181 ? 1.247 -15.197 -8.499 1.00 54.53 181 GLY A CA 1
ATOM 1430 C C . GLY A 1 181 ? 1.634 -16.629 -8.828 1.00 54.53 181 GLY A C 1
ATOM 1431 O O . GLY A 1 181 ? 2.643 -17.079 -8.248 1.00 54.53 181 GLY A O 1
#

Secondary structure (DSSP, 8-state):
-HHHHHHHHHHHHHHHHHHHHHHHHHHH--HHHHHHHHHHHHHHHHHHHHHHHHHHHHH-HHHHHHHHHHHHHTTEEEEEEEEEEEE-TTS-EEEEEEEEEEEPPPSS-------S--EE-HHHHHTT--TTB-HHHHHHHHHHHHHSSSHHHHHHHHHHTT----HHHHHHHHHHHHHH-

Solvent-accessible surface area (backbone atoms only — not comparable to full-atom values): 10170 Å² total; per-residue (Å²): 111,75,65,58,56,55,62,64,50,43,61,59,54,51,51,56,50,51,54,52,50,50,56,48,36,75,72,68,70,44,64,66,62,45,53,55,49,53,52,52,52,52,48,52,50,53,48,52,53,51,42,53,54,49,35,52,48,48,65,29,68,69,47,46,52,55,48,49,56,54,26,52,78,70,49,24,42,83,75,47,74,42,78,46,63,36,29,38,67,68,47,51,74,40,78,39,52,38,52,31,27,34,56,58,80,77,85,82,76,84,84,74,91,65,82,96,72,56,59,46,52,57,67,42,53,75,72,51,34,54,97,50,25,31,54,64,27,50,51,52,54,40,52,38,46,69,74,32,99,36,53,68,53,28,36,52,58,32,43,77,69,65,24,81,68,56,57,68,55,53,55,49,50,45,52,46,48,77,74,76,104

Foldseek 3Di:
DVLVVVVVCLVVVLVVQVVVLVVVCVVPVDVVVSVVSNVVSVVVVVQVNCLVVVQCQQPDPVNVVVVQVVCVVVQKDWDAWDWDWAQELLQDIHIHTATKIFHDDDPDDDPDPDDPPGIDRSVCVVQVCWPRYHPNNLVLLLVLCVPDPHLVVSQVVCVVSVHHDDSVVSVVSNVRVVPVD

Mean predicted aligned error: 7.48 Å

Nearest PDB structures (foldseek):
  8s89-assembly1_A  TM=1.930E-01  e=6.203E-01  synthetic construct
  8bsi-assembly1_SD  TM=2.639E-01  e=1.811E+00  Giardia duodenalis
  4gex-assembly1_C  TM=2.694E-01  e=1.811E+00  Caenorhabditis elegans